Protein AF-A0A3N5GST3-F1 (afdb_monomer)

pLDDT: mean 96.59, std 3.5, range [76.69, 98.94]

Nearest PDB structures (foldseek):
  4b2o-assembly1_D  TM=9.329E-01  e=1.233E-18  Bacillus subtilis subsp. subtilis str. 168
  2cv9-assembly1_A  TM=9.568E-01  e=7.083E-18  Thermus thermophilus HB8
  1t70-assembly4_H  TM=9.508E-01  e=2.977E-17  Deinococcus radiodurans R1 = ATCC 13939 = DSM 20539
  1t71-assembly1_A  TM=8.942E-01  e=3.910E-14  Mycoplasmoides pneumoniae M129
  7st9-assembly1_A  TM=2.814E-01  e=4.923E+00  Saccharomyces cerevisiae S288C

Secondary structure (DSSP, 8-state):
--S-TTSSS-SEEEEE-TTS-EEEEEEEE--TT-SS--S-HHHHHHHHHHHS-BTTTBSEEEEEEE-S-HHHHHHHHHHTTTT-SEEEEESS-S--S--EE-TTS-EEES----SEESSSBTTB-SHHHHHHHHHSS--S---B--SPEEEEEEEEEE-TTT--EEEEEEEEESSSSPPB--TT-

Structure (mmCIF, N/CA/C/O backbone):
data_AF-A0A3N5GST3-F1
#
_entry.id   AF-A0A3N5GST3-F1
#
loop_
_atom_site.group_PDB
_atom_site.id
_atom_site.type_symbol
_atom_site.label_atom_id
_atom_site.label_alt_id
_atom_site.label_comp_id
_atom_site.label_asym_id
_atom_site.label_entity_id
_atom_site.label_seq_id
_atom_site.pdbx_PDB_ins_code
_atom_site.Cartn_x
_atom_site.Cartn_y
_atom_site.Cartn_z
_atom_site.occupancy
_atom_site.B_iso_or_equiv
_atom_site.auth_seq_id
_atom_site.auth_comp_id
_atom_site.auth_asym_id
_atom_site.auth_atom_id
_atom_site.pdbx_PDB_model_num
ATOM 1 N N . LEU A 1 1 ? -1.459 14.054 -0.782 1.00 94.50 1 LEU A N 1
ATOM 2 C CA . LEU A 1 1 ? -1.726 14.888 0.419 1.00 94.50 1 LEU A CA 1
ATOM 3 C C . LEU A 1 1 ? -0.699 15.991 0.593 1.00 94.50 1 LEU A C 1
ATOM 5 O O . LEU A 1 1 ? -1.074 17.135 0.782 1.00 94.50 1 LEU A O 1
ATOM 9 N N . ASN A 1 2 ? 0.579 15.637 0.552 1.00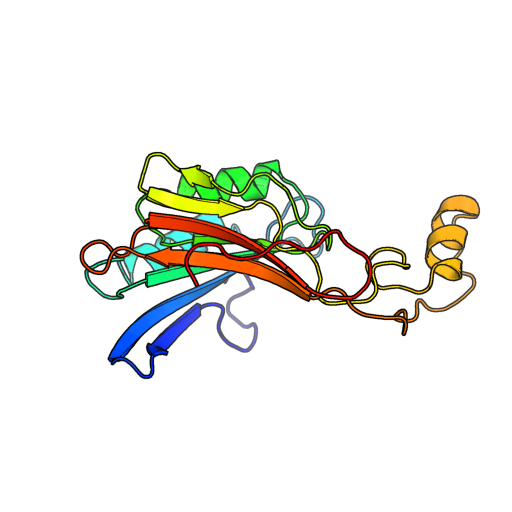 96.62 2 ASN A N 1
ATOM 10 C CA . ASN A 1 2 ? 1.726 16.503 0.805 1.00 96.62 2 ASN A CA 1
ATOM 11 C C . ASN A 1 2 ? 2.303 17.146 -0.470 1.00 96.62 2 ASN A C 1
ATOM 13 O O . ASN A 1 2 ? 3.503 17.374 -0.564 1.00 96.62 2 ASN A O 1
ATOM 17 N N . TRP A 1 3 ? 1.450 17.407 -1.461 1.00 95.69 3 TRP A N 1
ATOM 18 C CA . TRP A 1 3 ? 1.818 18.264 -2.588 1.00 95.69 3 TRP A CA 1
ATOM 19 C C . TRP A 1 3 ? 1.642 19.736 -2.188 1.00 95.69 3 TRP A C 1
ATOM 21 O O . TRP A 1 3 ? 0.800 20.012 -1.326 1.00 95.69 3 TRP A O 1
ATOM 31 N N . PRO A 1 4 ? 2.363 20.673 -2.833 1.00 92.75 4 PRO A N 1
ATOM 32 C CA . PRO A 1 4 ? 2.128 22.102 -2.668 1.00 92.75 4 PRO A CA 1
ATOM 33 C C . PRO A 1 4 ? 0.645 22.471 -2.809 1.00 92.75 4 PRO A C 1
ATOM 35 O O . PRO A 1 4 ? -0.086 21.882 -3.607 1.00 92.75 4 PRO A O 1
ATOM 38 N N . ALA A 1 5 ? 0.199 23.451 -2.021 1.00 88.38 5 ALA A N 1
ATOM 39 C CA . ALA A 1 5 ? -1.220 23.772 -1.847 1.00 88.38 5 ALA A CA 1
ATOM 40 C C . ALA A 1 5 ? -1.954 24.204 -3.135 1.00 88.38 5 ALA A C 1
ATOM 42 O O . ALA A 1 5 ? -3.179 24.142 -3.190 1.00 88.38 5 ALA A O 1
ATOM 43 N N . ASP A 1 6 ? -1.225 24.653 -4.153 1.00 90.94 6 ASP A N 1
ATOM 44 C CA . ASP A 1 6 ? -1.734 25.074 -5.460 1.00 90.94 6 ASP A CA 1
ATOM 45 C C . ASP A 1 6 ? -1.839 23.929 -6.482 1.00 90.94 6 ASP A C 1
ATOM 47 O O . ASP A 1 6 ? -2.346 24.129 -7.589 1.00 90.94 6 ASP A O 1
ATOM 51 N N . CYS A 1 7 ? -1.403 22.717 -6.124 1.00 93.56 7 CYS A N 1
ATOM 52 C CA . CYS A 1 7 ? -1.517 21.557 -6.998 1.00 93.56 7 CYS A CA 1
ATOM 53 C C . CYS A 1 7 ? -2.987 21.137 -7.191 1.00 93.56 7 CYS A C 1
ATOM 55 O O . CYS A 1 7 ? -3.770 21.123 -6.237 1.00 93.56 7 CYS A O 1
ATOM 57 N N . PRO A 1 8 ? -3.386 20.760 -8.420 1.00 95.31 8 PRO A N 1
ATOM 58 C CA . PRO A 1 8 ? -4.763 20.394 -8.716 1.00 95.31 8 PRO A CA 1
ATOM 59 C C . PRO A 1 8 ? -5.180 19.089 -8.026 1.00 95.31 8 PRO A C 1
ATOM 61 O O . PRO A 1 8 ? -4.376 18.186 -7.800 1.00 95.31 8 PRO A O 1
ATOM 64 N N . GLY A 1 9 ? -6.485 18.950 -7.789 1.00 94.44 9 GLY A N 1
ATOM 65 C CA . GLY A 1 9 ? -7.081 17.728 -7.250 1.00 94.44 9 GLY A CA 1
ATOM 66 C C . GLY A 1 9 ? -7.156 17.706 -5.725 1.00 94.44 9 GLY A C 1
ATOM 67 O O . GLY A 1 9 ? -7.198 18.744 -5.068 1.00 94.44 9 GLY A O 1
ATOM 68 N N . ARG A 1 10 ? -7.274 16.501 -5.161 1.00 94.50 10 ARG A N 1
ATOM 69 C CA . ARG A 1 10 ? -7.390 16.266 -3.716 1.00 94.50 10 ARG A CA 1
ATOM 70 C C . ARG A 1 10 ? -6.553 15.053 -3.337 1.00 94.50 10 ARG A C 1
ATOM 72 O O . ARG A 1 10 ? -6.569 14.055 -4.046 1.00 94.50 10 ARG A O 1
ATOM 79 N N . GLY A 1 11 ? -5.854 15.131 -2.207 1.00 95.75 11 GLY A N 1
ATOM 80 C CA . GLY A 1 11 ? -5.104 13.997 -1.654 1.00 95.75 11 GLY A CA 1
ATOM 81 C C . GLY A 1 11 ? -5.926 13.076 -0.748 1.00 95.75 11 GLY A C 1
ATOM 82 O O . GLY A 1 11 ? -5.404 12.060 -0.305 1.00 95.75 11 GLY A O 1
ATOM 83 N N . THR A 1 12 ? -7.171 13.448 -0.446 1.00 97.38 12 THR A N 1
ATOM 84 C CA . THR A 1 12 ? -8.090 12.694 0.411 1.00 97.38 12 THR A CA 1
ATOM 85 C C . THR A 1 12 ? -9.516 12.761 -0.128 1.00 97.38 12 THR A C 1
ATOM 87 O O . THR A 1 12 ? -9.901 13.751 -0.766 1.00 97.38 12 THR A O 1
ATOM 90 N N . ALA A 1 13 ? -10.299 11.720 0.133 1.00 97.88 13 ALA A N 1
ATOM 91 C CA . ALA A 1 13 ? -11.719 11.651 -0.167 1.00 97.88 13 ALA A CA 1
ATOM 92 C C . ALA A 1 13 ? -12.453 10.837 0.905 1.00 97.88 13 ALA A C 1
ATOM 94 O O . ALA A 1 13 ? -12.042 9.728 1.231 1.00 97.88 13 ALA A O 1
ATOM 95 N N . LEU A 1 14 ? -13.566 11.368 1.410 1.00 98.31 14 LEU A N 1
ATOM 96 C CA . LEU A 1 14 ? -14.534 10.595 2.183 1.00 98.31 14 LEU A CA 1
ATOM 97 C C . LEU A 1 14 ? -15.574 10.033 1.211 1.00 98.31 14 LEU A C 1
ATOM 99 O O . LEU A 1 14 ? -16.222 10.800 0.498 1.00 98.31 14 LEU A O 1
ATOM 103 N N . VAL A 1 15 ? -15.693 8.711 1.157 1.00 98.06 15 VAL A N 1
ATOM 104 C CA . VAL A 1 15 ? -16.512 7.991 0.178 1.00 98.06 15 VAL A CA 1
ATOM 105 C C . VAL A 1 15 ? -17.614 7.219 0.893 1.00 98.06 15 VAL A C 1
ATOM 107 O O . VAL A 1 15 ? -17.331 6.413 1.778 1.00 98.06 15 VAL A O 1
ATOM 110 N N . ASP A 1 16 ? -18.864 7.428 0.483 1.00 97.88 16 ASP A N 1
ATOM 111 C CA . ASP A 1 16 ? -19.991 6.595 0.900 1.00 97.88 16 ASP A CA 1
ATOM 112 C C . ASP A 1 16 ? -20.006 5.290 0.091 1.00 97.88 16 ASP A C 1
ATOM 114 O O . ASP A 1 16 ? -20.024 5.281 -1.142 1.00 97.88 16 ASP A O 1
ATOM 118 N N . THR A 1 17 ? -19.993 4.165 0.792 1.00 95.75 17 THR A N 1
ATOM 119 C CA . THR A 1 17 ? -20.122 2.828 0.205 1.00 95.75 17 THR A CA 1
ATOM 120 C C . THR A 1 17 ? -21.578 2.527 -0.143 1.00 95.75 17 THR A C 1
ATOM 122 O O . THR A 1 17 ? -22.507 3.102 0.426 1.00 95.75 17 THR A O 1
ATOM 125 N N . ALA A 1 18 ? -21.802 1.540 -1.015 1.00 94.94 18 ALA A N 1
ATOM 126 C CA . ALA A 1 18 ? -23.150 1.058 -1.330 1.00 94.94 18 ALA A CA 1
ATOM 127 C C . ALA A 1 18 ? -23.911 0.528 -0.094 1.00 94.94 18 ALA A C 1
ATOM 129 O O . ALA A 1 18 ? -25.139 0.540 -0.074 1.00 94.94 18 ALA A O 1
ATOM 130 N N . SER A 1 19 ? -23.190 0.095 0.945 1.00 93.25 19 SER A N 1
ATOM 131 C CA . SER A 1 19 ? -23.739 -0.323 2.241 1.00 93.25 19 SER A CA 1
ATOM 132 C C . SER A 1 19 ? -24.017 0.834 3.214 1.00 93.25 19 SER A C 1
ATOM 134 O O . SER A 1 19 ? -24.427 0.581 4.342 1.00 93.25 19 SER A O 1
ATOM 136 N N . GLY A 1 20 ? -23.776 2.091 2.824 1.00 95.19 20 GLY A N 1
ATOM 137 C CA . GLY A 1 20 ? -23.993 3.272 3.671 1.00 95.19 20 GLY A CA 1
ATOM 138 C C . GLY A 1 20 ? -22.893 3.543 4.707 1.00 95.19 20 GLY A C 1
ATOM 139 O O . GLY A 1 20 ? -23.056 4.416 5.554 1.00 95.19 20 GLY A O 1
ATOM 140 N N . ARG A 1 21 ? -21.776 2.809 4.645 1.00 96.56 21 ARG A N 1
ATOM 141 C CA . ARG A 1 21 ? -20.556 3.065 5.432 1.00 96.56 21 ARG A CA 1
ATOM 142 C C . ARG A 1 21 ? -19.713 4.150 4.774 1.00 96.56 21 ARG A C 1
ATOM 144 O O . ARG A 1 21 ? -19.687 4.216 3.547 1.00 96.56 21 ARG A O 1
ATOM 151 N N . ARG A 1 22 ? -18.979 4.929 5.558 1.00 98.25 22 ARG A N 1
ATOM 152 C CA . ARG A 1 22 ? -18.083 5.998 5.104 1.00 98.25 22 ARG A CA 1
ATOM 153 C C . ARG A 1 22 ? -16.625 5.576 5.209 1.00 98.25 22 ARG A C 1
ATOM 155 O O . ARG A 1 22 ? -16.159 5.232 6.290 1.00 98.25 22 ARG A O 1
ATOM 162 N N . VAL A 1 23 ? -15.890 5.666 4.108 1.00 98.50 23 VAL A N 1
ATOM 163 C CA . VAL A 1 23 ? -14.468 5.311 4.038 1.00 98.50 23 VAL A CA 1
ATOM 164 C C . VAL A 1 23 ? -13.654 6.547 3.693 1.00 98.50 23 VAL A C 1
ATOM 166 O O . VAL A 1 23 ? -13.867 7.159 2.647 1.00 98.50 23 VAL A O 1
ATOM 169 N N . LEU A 1 24 ? -12.721 6.920 4.563 1.00 98.69 24 LEU A N 1
ATOM 170 C CA . LEU A 1 24 ? -11.729 7.945 4.267 1.00 98.69 24 LEU A CA 1
ATOM 171 C C . LEU A 1 24 ? -10.574 7.302 3.497 1.00 98.69 24 LEU A C 1
ATOM 173 O O . LEU A 1 24 ? -9.918 6.398 4.005 1.00 98.69 24 LEU A O 1
ATOM 177 N N . VAL A 1 25 ? -10.313 7.765 2.281 1.00 98.56 25 VAL A N 1
ATOM 178 C CA . VAL A 1 25 ? -9.192 7.308 1.454 1.00 98.56 25 VAL A CA 1
ATOM 179 C C . VAL A 1 25 ? -8.190 8.439 1.319 1.00 98.56 25 VAL A C 1
ATOM 181 O O . VAL A 1 25 ? -8.554 9.552 0.946 1.00 98.56 25 VAL A O 1
ATOM 184 N N . MET A 1 26 ? -6.927 8.148 1.601 1.00 98.31 26 MET A N 1
ATOM 185 C CA . MET A 1 26 ? -5.833 9.109 1.606 1.00 98.31 26 MET A CA 1
ATOM 186 C C . MET A 1 26 ? -4.670 8.593 0.769 1.00 98.31 26 MET A C 1
ATOM 188 O O . MET A 1 26 ? -4.307 7.424 0.859 1.00 98.31 26 MET A O 1
ATOM 192 N N . ASN A 1 27 ? -4.042 9.488 0.010 1.00 98.56 27 ASN A N 1
ATOM 193 C CA . ASN A 1 27 ? -2.782 9.211 -0.670 1.00 98.56 27 ASN A CA 1
ATOM 194 C C . ASN A 1 27 ? -1.704 10.199 -0.208 1.00 98.56 27 ASN A C 1
ATOM 196 O O . ASN A 1 27 ? -1.883 11.423 -0.274 1.00 98.56 27 ASN A O 1
ATOM 200 N N . ALA A 1 28 ? -0.577 9.672 0.259 1.00 98.19 28 ALA A N 1
ATOM 201 C CA . ALA A 1 28 ? 0.594 10.440 0.666 1.00 98.19 28 ALA A CA 1
ATOM 202 C C . ALA A 1 28 ? 1.853 9.871 0.007 1.00 98.19 28 ALA A C 1
ATOM 204 O O . ALA A 1 28 ? 1.924 8.680 -0.279 1.00 98.19 28 ALA A O 1
ATOM 205 N N . MET A 1 29 ? 2.839 10.732 -0.240 1.00 98.38 29 MET A N 1
ATOM 206 C CA . MET A 1 29 ? 4.090 10.350 -0.891 1.00 98.38 29 MET A CA 1
ATOM 207 C C . MET A 1 29 ? 5.260 10.443 0.083 1.00 98.38 29 MET A C 1
ATOM 209 O O . MET A 1 29 ? 5.372 11.426 0.822 1.00 98.38 29 MET A O 1
ATOM 213 N N . GLY A 1 30 ? 6.126 9.433 0.066 1.00 98.06 30 GLY A N 1
ATOM 214 C CA . GLY A 1 30 ? 7.403 9.460 0.771 1.00 98.06 30 GLY A CA 1
ATOM 215 C C . GLY A 1 30 ? 8.382 10.459 0.153 1.00 98.06 30 GLY A C 1
ATOM 216 O O . GLY A 1 30 ? 8.161 10.985 -0.939 1.00 98.06 30 GLY A O 1
ATOM 217 N N . ARG A 1 31 ? 9.474 10.731 0.865 1.00 97.56 31 ARG A N 1
ATOM 218 C CA . ARG A 1 31 ? 10.515 11.684 0.442 1.00 97.56 31 ARG A CA 1
ATOM 219 C C . ARG A 1 31 ? 11.852 11.017 0.162 1.00 97.56 31 ARG A C 1
ATOM 221 O O . ARG A 1 31 ? 12.671 11.569 -0.568 1.00 97.56 31 ARG A O 1
ATOM 228 N N . VAL A 1 32 ? 12.119 9.861 0.765 1.00 96.38 32 VAL A N 1
ATOM 229 C CA . VAL A 1 32 ? 13.428 9.219 0.622 1.00 96.38 32 VAL A CA 1
ATOM 230 C C . VAL A 1 32 ? 13.494 8.530 -0.739 1.00 96.38 32 VAL A C 1
ATOM 232 O O . VAL A 1 32 ? 12.674 7.664 -1.021 1.00 96.38 32 VAL A O 1
ATOM 235 N N . MET A 1 33 ? 14.478 8.911 -1.566 1.00 93.69 33 MET A N 1
ATOM 236 C CA . MET A 1 33 ? 14.671 8.425 -2.948 1.00 93.69 33 MET A CA 1
ATOM 237 C C . MET A 1 33 ? 13.533 8.770 -3.928 1.00 93.69 33 MET A C 1
ATOM 239 O O . MET A 1 33 ? 13.456 8.184 -5.004 1.00 93.69 33 MET A O 1
ATOM 243 N N . ILE A 1 34 ? 12.688 9.747 -3.591 1.00 92.69 34 ILE A N 1
ATOM 244 C CA . ILE A 1 34 ? 11.629 10.257 -4.468 1.00 92.69 34 ILE A CA 1
ATOM 245 C C . ILE A 1 34 ? 11.931 11.709 -4.835 1.00 92.69 34 ILE A C 1
ATOM 247 O O . ILE A 1 34 ? 12.208 12.537 -3.967 1.00 92.69 34 ILE A O 1
ATOM 251 N N . GLU A 1 35 ? 11.854 12.014 -6.131 1.00 90.94 35 GLU A N 1
ATOM 252 C CA . GLU A 1 35 ? 11.993 13.366 -6.670 1.00 90.94 35 GLU A CA 1
ATOM 253 C C . GLU A 1 35 ? 10.735 13.781 -7.462 1.00 90.94 35 GLU A C 1
ATOM 255 O O . GLU A 1 35 ? 10.169 12.953 -8.182 1.00 90.94 35 GLU A O 1
ATOM 260 N N . PRO A 1 36 ? 10.308 15.058 -7.386 1.00 90.19 36 PRO A N 1
ATOM 261 C CA . PRO A 1 36 ? 10.846 16.104 -6.513 1.00 90.19 36 PRO A CA 1
ATOM 262 C C . PRO A 1 36 ? 10.534 15.834 -5.033 1.00 90.19 36 PRO A C 1
ATOM 264 O O . PRO A 1 36 ? 9.556 15.166 -4.707 1.00 90.19 36 PRO A O 1
ATOM 267 N N . VAL A 1 37 ? 11.362 16.372 -4.132 1.00 93.19 37 VAL A N 1
ATOM 268 C CA . VAL A 1 37 ? 11.103 16.281 -2.688 1.00 93.19 37 VAL A CA 1
ATOM 269 C C . VAL A 1 37 ? 9.869 17.118 -2.351 1.00 93.19 37 VAL A C 1
ATOM 271 O O . VAL A 1 37 ? 9.841 18.321 -2.609 1.00 93.19 37 VAL A O 1
ATOM 274 N N . LEU A 1 38 ? 8.859 16.462 -1.785 1.00 95.00 38 LEU A N 1
ATOM 275 C CA . LEU A 1 38 ? 7.578 17.052 -1.399 1.00 95.00 38 LEU A CA 1
ATOM 276 C C . LEU A 1 38 ? 7.562 17.490 0.077 1.00 95.00 38 LEU A C 1
ATOM 278 O O . LEU A 1 38 ? 8.526 17.268 0.820 1.00 95.00 38 LEU A O 1
ATOM 282 N N . ASP A 1 39 ? 6.445 18.083 0.512 1.00 95.88 39 ASP A N 1
ATOM 283 C CA . ASP A 1 39 ? 6.228 18.435 1.917 1.00 95.88 39 ASP A CA 1
ATOM 284 C C . ASP A 1 39 ? 6.239 17.187 2.812 1.00 95.88 39 ASP A C 1
ATOM 286 O O . ASP A 1 39 ? 6.074 16.049 2.357 1.00 95.88 39 ASP A O 1
ATOM 290 N N . ASP A 1 40 ? 6.426 17.391 4.116 1.00 96.94 40 ASP A N 1
ATOM 291 C CA . ASP A 1 40 ? 6.426 16.293 5.078 1.00 96.94 40 ASP A CA 1
ATOM 292 C C . ASP A 1 40 ? 5.064 15.562 5.093 1.00 96.94 40 ASP A C 1
ATOM 294 O O . ASP A 1 40 ? 4.034 16.190 5.376 1.00 96.94 40 ASP A O 1
ATOM 298 N N . PRO A 1 41 ? 5.018 14.245 4.801 1.00 97.88 41 PRO A N 1
ATOM 299 C CA . PRO A 1 41 ? 3.760 13.513 4.778 1.00 97.88 41 PRO A CA 1
ATOM 300 C C . PRO A 1 41 ? 3.154 13.307 6.171 1.00 97.88 41 PRO A C 1
ATOM 302 O O . PRO A 1 41 ? 1.933 13.200 6.270 1.00 97.88 41 PRO A O 1
ATOM 305 N N . PHE A 1 42 ? 3.949 13.276 7.248 1.00 98.56 42 PHE A N 1
ATOM 306 C CA . PHE A 1 42 ? 3.454 12.913 8.582 1.00 98.56 42 PHE A CA 1
ATOM 307 C C . PHE A 1 42 ? 2.474 13.954 9.157 1.00 98.56 42 PHE A C 1
ATOM 309 O O . PHE A 1 42 ? 1.366 13.569 9.546 1.00 98.56 42 PHE A O 1
ATOM 316 N N . PRO A 1 43 ? 2.779 15.270 9.157 1.00 98.31 43 PRO A N 1
ATOM 317 C CA . PRO A 1 43 ? 1.813 16.284 9.581 1.00 98.31 43 PRO A CA 1
ATOM 318 C C . PRO A 1 43 ? 0.580 16.345 8.675 1.00 98.31 43 PRO A C 1
ATOM 320 O O . PRO A 1 43 ? -0.528 16.574 9.158 1.00 98.31 43 PRO A O 1
ATOM 323 N N . ALA A 1 44 ? 0.756 16.128 7.365 1.00 97.81 44 ALA A N 1
ATOM 324 C CA . ALA A 1 44 ? -0.355 16.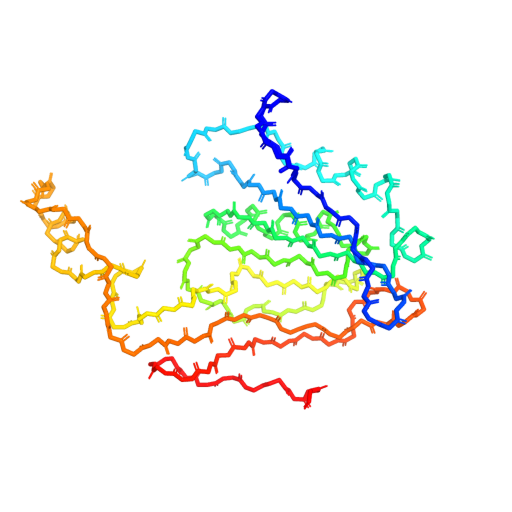123 6.420 1.00 97.81 44 ALA A CA 1
ATOM 325 C C . ALA A 1 44 ? -1.334 14.980 6.712 1.00 97.81 44 ALA A C 1
ATOM 327 O O . ALA A 1 44 ? -2.534 15.219 6.773 1.00 97.81 44 ALA A O 1
ATOM 328 N N . VAL A 1 45 ? -0.821 13.773 6.956 1.00 98.62 45 VAL A N 1
ATOM 329 C CA . VAL A 1 45 ? -1.614 12.608 7.363 1.00 98.62 45 VAL A CA 1
ATOM 330 C C . VAL A 1 45 ? -2.289 12.839 8.719 1.00 98.62 45 VAL A C 1
ATOM 332 O O . VAL A 1 45 ? -3.488 12.598 8.831 1.00 98.62 45 VAL A O 1
ATOM 335 N N . SER A 1 46 ? -1.573 13.361 9.727 1.00 98.62 46 SER A N 1
ATOM 336 C CA . SER A 1 46 ? -2.153 13.609 11.063 1.00 98.62 46 SER A CA 1
ATOM 337 C C . SER A 1 46 ? -3.364 14.532 11.004 1.00 98.62 46 SER A C 1
ATOM 339 O O . SER A 1 46 ? -4.395 14.228 11.595 1.00 98.62 46 SER A O 1
ATOM 341 N N . ARG A 1 47 ? -3.267 15.624 10.238 1.00 98.19 47 ARG A N 1
ATOM 342 C CA . ARG A 1 47 ? -4.357 16.592 10.093 1.00 98.19 47 ARG A CA 1
ATOM 343 C C . ARG A 1 47 ? -5.625 15.953 9.522 1.00 98.19 47 ARG A C 1
ATOM 345 O O . ARG A 1 47 ? -6.712 16.258 10.001 1.00 98.19 47 ARG A O 1
ATOM 352 N N . GLU A 1 48 ? -5.506 15.080 8.521 1.00 98.25 48 GLU A N 1
ATOM 353 C CA . GLU A 1 48 ? -6.679 14.403 7.950 1.00 98.25 48 GLU A CA 1
ATOM 354 C C . GLU A 1 48 ? -7.285 13.387 8.931 1.00 98.25 48 GLU A C 1
ATOM 356 O O . GLU A 1 48 ? -8.506 13.329 9.073 1.00 98.25 48 GLU A O 1
ATOM 361 N N . LEU A 1 49 ? -6.445 12.641 9.661 1.00 98.50 49 LEU A N 1
ATOM 362 C CA . LEU A 1 49 ? -6.894 11.710 10.706 1.00 98.50 49 LEU A CA 1
ATOM 363 C C . LEU A 1 49 ? -7.605 12.430 11.864 1.00 98.50 49 LEU A C 1
ATOM 365 O O . LEU A 1 49 ? -8.573 11.914 12.415 1.00 98.50 49 LEU A O 1
ATOM 369 N N . GLU A 1 50 ? -7.147 13.627 12.229 1.00 98.31 50 GLU A N 1
ATOM 370 C CA . GLU A 1 50 ? -7.777 14.471 13.251 1.00 98.31 50 GLU A CA 1
ATOM 371 C C . GLU A 1 50 ? -9.092 15.092 12.759 1.00 98.31 50 GLU A C 1
ATOM 373 O O . GLU A 1 50 ? -10.054 15.192 13.521 1.00 98.31 50 GLU A O 1
ATOM 378 N N . ALA A 1 51 ? -9.157 15.487 11.484 1.00 97.88 51 ALA A N 1
ATOM 379 C CA . ALA A 1 51 ? -10.357 16.060 10.878 1.00 97.88 51 ALA A CA 1
ATOM 380 C C . ALA A 1 51 ? -11.463 15.019 10.632 1.00 97.88 51 ALA A C 1
ATOM 382 O O . ALA A 1 51 ? -12.646 15.366 10.640 1.00 97.88 51 ALA A O 1
ATOM 383 N N . CYS A 1 52 ? -11.101 13.750 10.424 1.00 98.12 52 CYS A N 1
ATOM 384 C CA . CYS A 1 52 ? -12.045 12.658 10.200 1.00 98.12 52 CYS A CA 1
ATOM 385 C C . CYS A 1 52 ? -11.670 11.401 11.017 1.00 98.12 52 CYS A C 1
ATOM 387 O O . CYS A 1 52 ? -11.236 10.401 10.443 1.00 98.12 52 CYS A O 1
ATOM 389 N N . PRO A 1 53 ? -11.854 11.418 12.354 1.00 97.94 53 PRO A N 1
ATOM 390 C CA . PRO A 1 53 ? -11.424 10.315 13.211 1.00 97.94 53 PRO A CA 1
ATOM 391 C C . PRO A 1 53 ? -12.174 9.005 12.932 1.00 97.94 53 PRO A C 1
ATOM 393 O O . PRO A 1 53 ? -13.407 8.994 12.811 1.00 97.94 53 PRO A O 1
ATOM 396 N N . LEU A 1 54 ? -11.425 7.900 12.891 1.00 98.31 54 LEU A N 1
ATOM 397 C CA . LEU A 1 54 ? -11.938 6.535 12.742 1.00 98.31 54 LEU A CA 1
ATOM 398 C C . LEU A 1 54 ? -12.926 6.182 13.867 1.00 98.31 54 LEU A C 1
ATOM 400 O O . LEU A 1 54 ? -12.695 6.508 15.031 1.00 98.31 54 LEU A O 1
ATOM 404 N N . GLY A 1 55 ? -14.044 5.545 13.516 1.00 96.12 55 GLY A N 1
ATOM 405 C CA . GLY A 1 55 ? -15.105 5.158 14.454 1.00 96.12 55 GLY A CA 1
ATOM 406 C C . GLY A 1 55 ? -15.997 6.317 14.920 1.00 96.12 55 GLY A C 1
ATOM 407 O O . GLY A 1 55 ? -16.959 6.096 15.652 1.00 96.12 55 GLY A O 1
ATOM 408 N N . VAL A 1 56 ? -15.710 7.555 14.494 1.00 95.69 56 VAL A N 1
ATOM 409 C CA . VAL A 1 56 ? -16.497 8.752 14.838 1.00 95.69 56 VAL A CA 1
ATOM 410 C C . VAL A 1 56 ? -17.037 9.427 13.579 1.00 95.69 56 VAL A C 1
ATOM 412 O O . VAL A 1 56 ? -18.245 9.607 13.420 1.00 95.69 56 VAL A O 1
ATOM 415 N N . ALA A 1 57 ? -16.145 9.810 12.666 1.00 97.25 57 ALA A N 1
ATOM 416 C CA . ALA A 1 57 ? -16.483 10.529 11.440 1.00 97.25 57 ALA A CA 1
ATOM 417 C C . ALA A 1 57 ? -16.455 9.635 10.191 1.00 97.25 57 ALA A C 1
ATOM 419 O O . ALA A 1 57 ? -17.083 9.977 9.189 1.00 97.25 57 ALA A O 1
ATOM 420 N N . CYS A 1 58 ? -15.774 8.495 10.257 1.00 98.19 58 CYS A N 1
ATOM 421 C CA . CYS A 1 58 ? -15.743 7.473 9.217 1.00 98.19 58 CYS A CA 1
ATOM 422 C C . CYS A 1 58 ? -15.736 6.070 9.842 1.00 98.19 58 CYS A C 1
ATOM 424 O O . CYS A 1 58 ? -15.344 5.895 10.996 1.00 98.19 58 CYS A O 1
ATOM 426 N N . ASP A 1 59 ? -16.188 5.081 9.075 1.00 98.56 59 ASP A N 1
ATOM 427 C CA . ASP A 1 59 ? -16.209 3.669 9.462 1.00 98.56 59 ASP A CA 1
ATOM 428 C C . ASP A 1 59 ? -14.876 2.972 9.144 1.00 98.56 59 ASP A C 1
ATOM 430 O O . ASP A 1 59 ? -14.526 1.993 9.795 1.00 98.56 59 ASP A O 1
ATOM 434 N N . ALA A 1 60 ? -14.119 3.477 8.163 1.00 98.69 60 ALA A N 1
ATOM 435 C CA . ALA A 1 60 ? -12.786 2.986 7.828 1.00 98.69 60 ALA A CA 1
ATOM 436 C C . ALA A 1 60 ? -11.877 4.103 7.296 1.00 98.69 60 ALA A C 1
ATOM 438 O O . ALA A 1 60 ? -12.349 5.068 6.692 1.00 98.69 60 ALA A O 1
ATOM 439 N N . VAL A 1 61 ? -10.566 3.933 7.471 1.00 98.81 61 VAL A N 1
ATOM 440 C CA . VAL A 1 61 ? -9.525 4.813 6.924 1.00 98.81 61 VAL A CA 1
ATOM 441 C C . VAL A 1 61 ? -8.493 3.977 6.171 1.00 98.81 61 VAL A C 1
ATOM 443 O O . VAL A 1 61 ? -7.848 3.103 6.753 1.00 98.81 61 VAL A O 1
ATOM 446 N N . LEU A 1 62 ? -8.307 4.276 4.888 1.00 98.81 62 LEU A N 1
ATOM 447 C CA . LEU A 1 62 ? -7.332 3.640 4.008 1.00 98.81 62 LEU A CA 1
ATOM 448 C C . LEU A 1 62 ? -6.262 4.655 3.612 1.00 98.81 62 LEU A C 1
ATOM 450 O O . LEU A 1 62 ? -6.573 5.701 3.040 1.00 98.81 62 LEU A O 1
ATOM 454 N N . ILE A 1 63 ? -5.001 4.332 3.886 1.00 98.88 63 ILE A N 1
ATOM 455 C CA . ILE A 1 63 ? -3.853 5.165 3.530 1.00 98.88 63 ILE A CA 1
ATOM 456 C C . ILE A 1 63 ? -2.989 4.405 2.528 1.00 98.88 63 ILE A C 1
ATOM 458 O O . ILE A 1 63 ? -2.367 3.403 2.877 1.00 98.88 63 ILE A O 1
ATOM 462 N N . ASP A 1 64 ? -2.932 4.911 1.300 1.00 98.88 64 ASP A N 1
ATOM 463 C CA . ASP A 1 64 ? -1.917 4.542 0.315 1.00 98.88 64 ASP A CA 1
ATOM 464 C C . ASP A 1 64 ? -0.695 5.448 0.502 1.00 98.88 64 ASP A C 1
ATOM 466 O O . ASP A 1 64 ? -0.758 6.667 0.296 1.00 98.88 64 ASP A O 1
ATOM 470 N N . PHE A 1 65 ? 0.412 4.848 0.933 1.00 98.81 65 PHE A N 1
ATOM 471 C CA . PHE A 1 65 ? 1.677 5.536 1.129 1.00 98.81 65 PHE A CA 1
ATOM 472 C C . PHE A 1 65 ? 2.671 5.179 0.019 1.00 98.81 65 PHE A C 1
ATOM 474 O O . PHE A 1 65 ? 3.383 4.172 0.066 1.00 98.81 65 PHE A O 1
ATOM 481 N N . HIS A 1 66 ? 2.725 6.038 -0.994 1.00 98.75 66 HIS A N 1
ATOM 482 C CA . HIS A 1 66 ? 3.550 5.862 -2.182 1.00 98.75 66 HIS A CA 1
ATOM 483 C C . HIS A 1 66 ? 5.000 6.267 -1.892 1.00 98.75 66 HIS A C 1
ATOM 485 O O . HIS A 1 66 ? 5.335 7.454 -1.883 1.00 98.75 66 HIS A O 1
ATOM 491 N N . ALA A 1 67 ? 5.863 5.292 -1.605 1.00 98.62 67 ALA A N 1
ATOM 492 C CA . ALA A 1 67 ? 7.208 5.541 -1.085 1.00 98.62 67 ALA A CA 1
ATOM 493 C C . ALA A 1 67 ? 8.221 4.472 -1.527 1.00 98.62 67 ALA A C 1
ATOM 495 O O . ALA A 1 67 ? 7.885 3.299 -1.653 1.00 98.62 67 ALA A O 1
ATOM 496 N N . GLU A 1 68 ? 9.488 4.847 -1.703 1.00 98.44 68 GLU A N 1
ATOM 497 C CA . GLU A 1 68 ? 10.543 3.895 -2.086 1.00 98.44 68 GLU A CA 1
ATOM 498 C C . GLU A 1 68 ? 11.025 3.069 -0.888 1.00 98.44 68 GLU A C 1
ATOM 500 O O . GLU A 1 68 ? 11.057 1.839 -0.930 1.00 98.44 68 GLU A O 1
ATOM 505 N N . THR A 1 69 ? 11.375 3.729 0.219 1.00 98.38 69 THR A N 1
ATOM 506 C CA . THR A 1 69 ? 12.049 3.037 1.324 1.00 98.38 69 THR A CA 1
ATOM 507 C C . THR A 1 69 ? 11.082 2.335 2.272 1.00 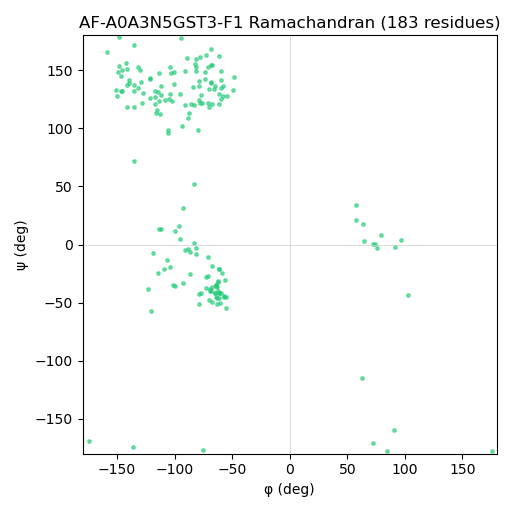98.38 69 THR A C 1
ATOM 509 O O . THR A 1 69 ? 10.082 2.894 2.727 1.00 98.38 69 THR A O 1
ATOM 512 N N . THR A 1 70 ? 11.428 1.102 2.643 1.00 98.56 70 THR A N 1
ATOM 513 C CA . THR A 1 70 ? 10.673 0.315 3.628 1.00 98.56 70 THR A CA 1
ATOM 514 C C . THR A 1 70 ? 10.660 0.971 5.006 1.00 98.56 70 THR A C 1
ATOM 516 O O . THR A 1 70 ? 9.658 0.884 5.708 1.00 98.56 70 THR A O 1
ATOM 519 N N . SER A 1 71 ? 11.723 1.685 5.389 1.00 98.56 71 SER A N 1
ATOM 520 C CA . SER A 1 71 ? 11.785 2.403 6.666 1.00 98.56 71 SER A CA 1
ATOM 521 C C . SER A 1 71 ? 10.760 3.534 6.753 1.00 98.56 71 SER A C 1
ATOM 523 O O . SER A 1 71 ? 10.120 3.688 7.793 1.00 98.56 71 SER A O 1
ATOM 525 N N . GLU A 1 72 ? 10.560 4.306 5.681 1.00 98.56 72 GLU A N 1
ATOM 526 C CA . GLU A 1 72 ? 9.546 5.366 5.651 1.00 98.56 72 GLU A CA 1
ATOM 527 C C . GLU A 1 72 ? 8.131 4.768 5.673 1.00 98.56 72 GLU A C 1
ATOM 529 O O . GLU A 1 72 ? 7.276 5.232 6.427 1.00 98.56 72 GLU A O 1
ATOM 534 N N . LYS A 1 73 ? 7.910 3.669 4.936 1.00 98.88 73 LYS A N 1
ATOM 535 C CA . LYS A 1 73 ? 6.644 2.915 4.922 1.00 98.88 73 LYS A CA 1
ATOM 536 C C . LYS A 1 73 ? 6.273 2.357 6.294 1.00 98.88 73 LYS A C 1
ATOM 538 O O . LYS A 1 73 ? 5.173 2.616 6.778 1.00 98.88 73 LYS A O 1
ATOM 543 N N . MET A 1 74 ? 7.197 1.664 6.959 1.00 98.81 74 MET A N 1
ATOM 544 C CA . MET A 1 74 ? 6.983 1.142 8.315 1.00 98.81 74 MET A CA 1
ATOM 545 C C . MET A 1 74 ? 6.754 2.272 9.322 1.00 98.81 74 MET A C 1
ATOM 547 O O . MET A 1 74 ? 5.878 2.167 10.177 1.00 98.81 74 MET A O 1
ATOM 551 N N . SER A 1 75 ? 7.492 3.380 9.196 1.00 98.88 75 SER A N 1
ATOM 552 C CA . SER A 1 75 ? 7.305 4.552 10.058 1.00 98.88 75 SER A CA 1
ATOM 553 C C . SER A 1 75 ? 5.904 5.145 9.911 1.00 98.88 75 SER A C 1
ATOM 555 O O . SER A 1 75 ? 5.282 5.472 10.918 1.00 98.88 75 SER A O 1
ATOM 557 N N . MET A 1 76 ? 5.378 5.240 8.684 1.00 98.88 76 MET A N 1
ATOM 558 C CA . MET A 1 76 ? 4.000 5.683 8.439 1.00 98.88 76 MET A CA 1
ATOM 559 C C . MET A 1 76 ? 2.971 4.703 9.020 1.00 98.88 76 MET A C 1
ATOM 561 O O . MET A 1 76 ? 2.005 5.138 9.647 1.00 98.88 76 MET A O 1
ATOM 565 N N . GLY A 1 77 ? 3.205 3.393 8.875 1.00 98.81 77 GLY A N 1
ATOM 566 C CA . GLY A 1 77 ? 2.384 2.349 9.495 1.00 98.81 77 GLY A CA 1
ATOM 567 C C . GLY A 1 77 ? 2.283 2.522 11.011 1.00 98.81 77 GLY A C 1
ATOM 568 O O . GLY A 1 77 ? 1.186 2.677 11.543 1.00 98.81 77 GLY A O 1
ATOM 569 N N . HIS A 1 78 ? 3.425 2.595 11.699 1.00 98.88 78 HIS A N 1
ATOM 570 C CA . HIS A 1 78 ? 3.475 2.804 13.149 1.00 98.88 78 HIS A CA 1
ATOM 571 C C . HIS A 1 78 ? 2.915 4.162 13.584 1.00 98.88 78 HIS A C 1
ATOM 573 O O . HIS A 1 78 ? 2.282 4.258 14.632 1.00 98.88 78 HIS A O 1
ATOM 579 N N . PHE A 1 79 ? 3.111 5.214 12.788 1.00 98.88 79 PHE A N 1
ATOM 580 C CA . PHE A 1 79 ? 2.554 6.533 13.076 1.00 98.88 79 PHE A CA 1
ATOM 581 C C . PHE A 1 79 ? 1.019 6.534 13.058 1.00 98.88 79 PHE A C 1
ATOM 583 O O . PHE A 1 79 ? 0.392 7.243 13.847 1.00 98.88 79 PHE A O 1
ATOM 590 N N . CYS A 1 80 ? 0.401 5.744 12.179 1.00 98.81 80 CYS A N 1
ATOM 591 C CA . CYS A 1 80 ? -1.054 5.660 12.035 1.00 98.81 80 CYS A CA 1
ATOM 592 C C . CYS A 1 80 ? -1.683 4.507 12.833 1.00 98.81 80 CYS A C 1
ATOM 594 O O . CYS A 1 80 ? -2.887 4.270 12.704 1.00 98.81 80 CYS A O 1
ATOM 596 N N . ASP A 1 81 ? -0.898 3.776 13.628 1.00 98.88 81 ASP A N 1
ATOM 597 C CA . ASP A 1 81 ? -1.387 2.607 14.354 1.00 98.88 81 ASP A CA 1
ATOM 598 C C . ASP A 1 81 ? -2.512 2.983 15.338 1.00 98.88 81 ASP A C 1
ATOM 600 O O . ASP A 1 81 ? -2.403 3.956 16.088 1.00 98.88 81 ASP A O 1
ATOM 604 N N . GLY A 1 82 ? -3.633 2.262 15.274 1.00 98.69 82 GLY A N 1
ATOM 605 C CA . GLY A 1 82 ? -4.860 2.533 16.033 1.00 98.69 82 GLY A CA 1
ATOM 606 C C . GLY A 1 82 ? -5.690 3.728 15.554 1.00 98.69 82 GLY A C 1
ATOM 607 O O . GLY A 1 82 ? -6.724 4.028 16.146 1.00 98.69 82 GLY A O 1
ATOM 608 N N . ARG A 1 83 ? -5.264 4.423 14.491 1.00 98.69 83 ARG A N 1
ATOM 609 C CA . ARG A 1 83 ? -5.991 5.561 13.894 1.00 98.69 83 ARG A CA 1
ATOM 610 C C . ARG A 1 83 ? -6.405 5.323 12.443 1.00 98.69 83 ARG A C 1
ATOM 612 O O . ARG A 1 83 ? -7.132 6.141 11.886 1.00 98.69 83 ARG A O 1
ATOM 619 N N . ALA A 1 84 ? -5.951 4.228 11.838 1.00 98.81 84 ALA A N 1
ATOM 620 C CA . ALA A 1 84 ? -6.278 3.846 10.474 1.00 98.81 84 ALA A CA 1
ATOM 621 C C . ALA A 1 84 ? -6.711 2.380 10.394 1.00 98.81 84 ALA A C 1
ATOM 623 O O . ALA A 1 84 ? -6.280 1.550 11.185 1.00 98.81 84 ALA A O 1
ATOM 624 N N . SER A 1 85 ? -7.542 2.041 9.412 1.00 98.88 85 SER A N 1
ATOM 625 C CA . SER A 1 85 ? -7.904 0.645 9.147 1.00 98.88 85 SER A CA 1
ATOM 626 C C . SER A 1 85 ? -6.771 -0.081 8.426 1.00 98.88 85 SER A C 1
ATOM 628 O O . SER A 1 85 ? -6.446 -1.218 8.755 1.00 98.88 85 SER A O 1
ATOM 630 N N . LEU A 1 86 ? -6.152 0.590 7.452 1.00 98.88 86 LEU A N 1
ATOM 631 C CA . LEU A 1 86 ? -5.064 0.052 6.643 1.00 98.88 86 LEU A CA 1
ATOM 632 C C . LEU A 1 86 ? -4.078 1.158 6.263 1.00 98.88 86 LEU A C 1
ATOM 634 O O . LEU A 1 86 ? -4.479 2.196 5.734 1.00 98.88 86 LEU A O 1
ATOM 638 N N . VAL A 1 87 ? -2.789 0.887 6.452 1.00 98.94 87 VAL A N 1
ATOM 639 C CA . VAL A 1 87 ? -1.689 1.601 5.799 1.00 98.94 87 VAL A CA 1
ATOM 640 C C . VAL A 1 87 ? -0.998 0.633 4.855 1.00 98.94 87 VAL A C 1
ATOM 642 O O . VAL A 1 87 ? -0.359 -0.324 5.286 1.00 98.94 87 VAL A O 1
ATOM 645 N N . VAL A 1 88 ? -1.116 0.879 3.559 1.00 98.88 88 VAL A N 1
ATOM 646 C CA . VAL A 1 88 ? -0.484 0.060 2.530 1.00 98.88 88 VAL A CA 1
ATOM 647 C C . VAL A 1 88 ? 0.510 0.902 1.756 1.00 98.88 88 VAL A C 1
ATOM 649 O O . VAL A 1 88 ? 0.213 2.022 1.346 1.00 98.88 88 VAL A O 1
ATOM 652 N N . GLY A 1 89 ? 1.714 0.377 1.578 1.00 98.88 89 GLY A N 1
ATOM 653 C CA . GLY A 1 89 ? 2.689 1.007 0.713 1.00 98.88 89 GLY A CA 1
ATOM 654 C C . GLY A 1 89 ? 2.468 0.667 -0.760 1.00 98.88 89 GLY A C 1
ATOM 655 O O . GLY A 1 89 ? 1.955 -0.397 -1.110 1.00 98.88 89 GLY A O 1
ATOM 656 N N . THR A 1 90 ? 2.900 1.566 -1.632 1.00 98.88 90 THR A N 1
ATOM 657 C CA . THR A 1 90 ? 3.011 1.349 -3.084 1.00 98.88 90 THR A CA 1
ATOM 658 C C . THR A 1 90 ? 4.344 1.924 -3.577 1.00 98.88 90 THR A C 1
ATOM 660 O O . THR A 1 90 ? 5.132 2.375 -2.741 1.00 98.88 90 THR A O 1
ATOM 663 N N . HIS A 1 91 ? 4.580 1.927 -4.900 1.00 98.50 91 HIS A N 1
ATOM 664 C CA . HIS A 1 91 ? 5.747 2.458 -5.638 1.00 98.50 91 HIS A CA 1
ATOM 665 C C . HIS A 1 91 ? 6.749 1.408 -6.130 1.00 98.50 91 HIS A C 1
ATOM 667 O O . HIS A 1 91 ? 7.156 1.471 -7.286 1.00 98.50 91 HIS A O 1
ATOM 673 N N . THR A 1 92 ? 7.124 0.409 -5.326 1.00 98.50 92 THR A N 1
ATOM 674 C CA . THR A 1 92 ? 8.272 -0.455 -5.684 1.00 98.50 92 THR A CA 1
ATOM 675 C C . THR A 1 92 ? 7.912 -1.564 -6.674 1.00 98.50 92 THR A C 1
ATOM 677 O O . THR A 1 92 ? 8.790 -2.266 -7.175 1.00 98.50 92 THR A O 1
ATOM 680 N N . HIS A 1 93 ? 6.616 -1.731 -6.963 1.00 98.56 93 HIS A N 1
ATOM 681 C CA . HIS A 1 93 ? 6.039 -2.697 -7.907 1.00 98.56 93 HIS A CA 1
ATOM 682 C C . HIS A 1 93 ? 6.238 -4.176 -7.525 1.00 98.56 93 HIS A C 1
ATOM 684 O O . HIS A 1 93 ? 5.801 -5.064 -8.263 1.00 98.56 93 HIS A O 1
ATOM 690 N N . VAL A 1 94 ? 6.838 -4.482 -6.373 1.00 98.62 94 VAL A N 1
ATOM 691 C CA . VAL A 1 94 ? 7.058 -5.857 -5.904 1.00 98.62 94 VAL A CA 1
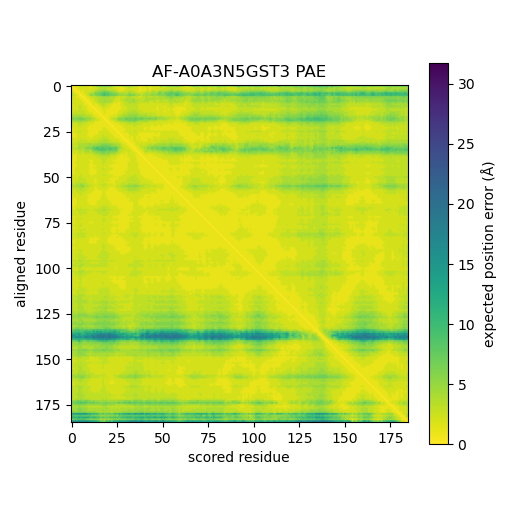ATOM 692 C C . VAL A 1 94 ? 6.256 -6.087 -4.624 1.00 98.62 94 VAL A C 1
ATOM 694 O O . VAL A 1 94 ? 6.568 -5.454 -3.618 1.00 98.62 94 VAL A O 1
ATOM 697 N N . PRO A 1 95 ? 5.258 -6.995 -4.623 1.00 98.44 95 PRO A N 1
ATOM 698 C CA . PRO A 1 95 ? 4.443 -7.229 -3.441 1.00 98.44 95 PRO A CA 1
ATOM 699 C C . PRO A 1 95 ? 5.292 -7.823 -2.320 1.00 98.44 95 PRO A C 1
ATOM 701 O O . PRO A 1 95 ? 6.046 -8.779 -2.531 1.00 98.44 95 PRO A O 1
ATOM 704 N N . THR A 1 96 ? 5.151 -7.284 -1.115 1.00 98.69 96 THR A N 1
ATOM 705 C CA . THR A 1 96 ? 5.873 -7.770 0.063 1.00 98.69 96 THR A CA 1
ATOM 706 C C . THR A 1 96 ? 5.105 -8.879 0.787 1.00 98.69 96 THR A C 1
ATOM 708 O O . THR A 1 96 ? 3.907 -9.076 0.607 1.00 98.69 96 THR A O 1
ATOM 711 N N . ALA A 1 97 ? 5.800 -9.666 1.609 1.00 98.19 97 ALA A N 1
ATOM 712 C CA . ALA A 1 97 ? 5.194 -10.747 2.396 1.00 98.19 97 ALA A CA 1
ATOM 713 C C . ALA A 1 97 ? 4.938 -10.353 3.864 1.00 98.19 97 ALA A C 1
ATOM 715 O O . ALA A 1 97 ? 4.636 -11.214 4.681 1.00 98.19 97 ALA A O 1
ATOM 716 N N . ASP A 1 98 ? 5.061 -9.069 4.202 1.00 98.62 98 ASP A N 1
ATOM 717 C CA . ASP A 1 98 ? 5.070 -8.536 5.572 1.00 98.62 98 ASP A CA 1
ATOM 718 C C . ASP A 1 98 ? 3.707 -8.016 6.058 1.00 98.62 98 ASP A C 1
ATOM 720 O O . ASP A 1 98 ? 3.646 -7.278 7.045 1.00 98.62 98 ASP A O 1
ATOM 724 N N . HIS A 1 99 ? 2.629 -8.388 5.361 1.00 98.31 99 HIS A N 1
ATOM 725 C CA . HIS A 1 99 ? 1.266 -8.053 5.757 1.00 98.31 99 HIS A CA 1
ATOM 726 C C . HIS A 1 99 ? 0.988 -8.509 7.196 1.00 98.31 99 HIS A C 1
ATOM 728 O O . HIS A 1 99 ? 1.227 -9.662 7.557 1.00 98.31 99 HIS A O 1
ATOM 734 N N . GLN A 1 100 ? 0.502 -7.598 8.028 1.00 98.62 100 GLN A N 1
ATOM 735 C CA . GLN A 1 100 ? 0.254 -7.855 9.443 1.00 98.62 100 GLN A CA 1
ATOM 736 C C . GLN A 1 100 ? -0.752 -6.856 10.009 1.00 98.62 100 GLN A C 1
ATOM 738 O O . GLN A 1 100 ? -1.032 -5.827 9.397 1.00 98.62 100 GLN A O 1
ATOM 743 N N . ILE A 1 101 ? -1.277 -7.152 11.192 1.00 98.88 101 ILE A N 1
ATOM 744 C CA . ILE A 1 101 ? -2.042 -6.197 11.994 1.00 98.88 101 ILE A CA 1
ATOM 745 C C . ILE A 1 101 ? -1.104 -5.700 13.093 1.00 98.88 101 ILE A C 1
ATOM 747 O O . ILE A 1 101 ? -0.524 -6.503 13.826 1.00 98.88 101 ILE A O 1
ATOM 751 N N . LEU A 1 102 ? -0.912 -4.387 13.164 1.00 98.88 102 LEU A N 1
ATOM 752 C CA . LEU A 1 102 ? -0.063 -3.736 14.158 1.00 98.88 102 LEU A CA 1
ATOM 753 C C . LEU A 1 102 ? -0.726 -3.761 15.554 1.00 98.88 102 LEU A C 1
ATOM 755 O O . LEU A 1 102 ? -1.932 -4.001 15.651 1.00 98.88 102 LEU A O 1
ATOM 759 N N . PRO A 1 103 ? 0.022 -3.533 16.656 1.00 98.75 103 PRO A N 1
ATOM 760 C CA . PRO A 1 103 ? -0.514 -3.649 18.017 1.00 98.75 103 PRO A CA 1
ATOM 761 C C . PRO A 1 103 ? -1.746 -2.783 18.321 1.00 98.75 103 PRO A C 1
ATOM 763 O O . PRO A 1 103 ? -2.568 -3.175 19.148 1.00 98.75 103 PRO A O 1
ATOM 766 N N . GLY A 1 104 ? -1.882 -1.623 17.675 1.00 98.62 104 GLY A N 1
ATOM 767 C CA . GLY A 1 104 ? -3.046 -0.741 17.777 1.00 98.62 104 GLY A CA 1
ATOM 768 C C . GLY A 1 104 ? -4.232 -1.148 16.899 1.00 98.62 104 GLY A C 1
ATOM 769 O O . GLY A 1 104 ? -5.284 -0.524 16.993 1.00 98.62 104 GLY A O 1
ATOM 770 N N . GLY A 1 105 ? -4.104 -2.196 16.082 1.00 98.75 105 GLY A N 1
ATOM 771 C CA . GLY A 1 105 ? -5.172 -2.733 15.237 1.00 98.75 105 GLY A CA 1
ATOM 772 C C . GLY A 1 105 ? -5.153 -2.244 13.787 1.00 98.75 105 GLY A C 1
ATOM 773 O O . GLY A 1 105 ? -6.042 -2.604 13.018 1.00 98.75 105 GLY A O 1
ATOM 774 N N . THR A 1 106 ? -4.163 -1.449 13.377 1.00 98.94 106 THR A N 1
ATOM 775 C CA . THR A 1 106 ? -4.032 -1.019 11.976 1.00 98.94 106 THR A CA 1
ATOM 776 C C . THR A 1 106 ? -3.464 -2.150 11.117 1.00 98.94 106 THR A C 1
ATOM 778 O O . THR A 1 106 ? -2.415 -2.710 11.435 1.00 98.94 106 THR A O 1
ATOM 781 N N . GLY A 1 107 ? -4.111 -2.475 9.995 1.00 98.88 107 GLY A N 1
ATOM 782 C CA . GLY A 1 107 ? -3.523 -3.350 8.979 1.00 98.88 107 GLY A CA 1
ATOM 783 C C . GLY A 1 107 ? -2.340 -2.668 8.286 1.00 98.88 107 GLY A C 1
ATOM 784 O O . GLY A 1 107 ? -2.403 -1.478 7.981 1.00 98.88 107 GLY A O 1
ATOM 785 N N . PHE A 1 108 ? -1.264 -3.401 8.015 1.00 98.94 108 PHE A N 1
ATOM 786 C CA . PHE A 1 108 ? -0.060 -2.867 7.381 1.00 98.94 108 PHE A CA 1
ATOM 787 C C . PHE A 1 108 ? 0.527 -3.828 6.349 1.00 98.94 108 PHE A C 1
ATOM 789 O O . PHE A 1 108 ? 0.566 -5.029 6.596 1.00 98.94 108 PHE A O 1
ATOM 796 N N . MET A 1 109 ? 1.028 -3.299 5.228 1.00 98.88 109 MET A N 1
ATOM 797 C CA . MET A 1 109 ? 1.850 -4.018 4.244 1.00 98.88 109 MET A CA 1
ATOM 798 C C . MET A 1 109 ? 2.808 -3.037 3.553 1.00 98.88 109 MET A C 1
ATOM 800 O O . MET A 1 109 ? 2.371 -1.973 3.108 1.00 98.88 109 MET A O 1
ATOM 804 N N . SER A 1 110 ? 4.098 -3.378 3.437 1.00 98.88 110 SER A N 1
ATOM 805 C CA . SER A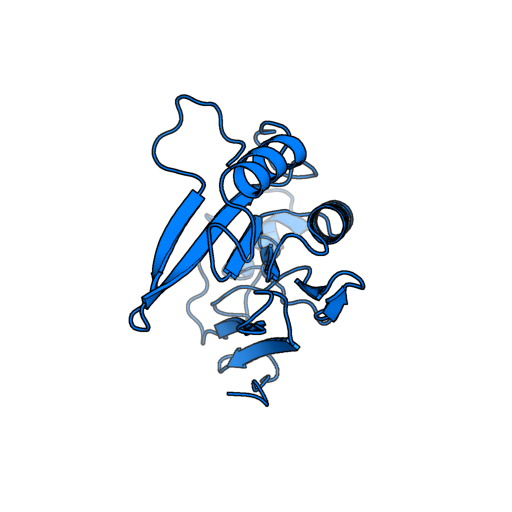 1 110 ? 5.105 -2.450 2.896 1.00 98.88 110 SER A CA 1
ATOM 806 C C . SER A 1 110 ? 4.936 -2.136 1.408 1.00 98.88 110 SER A C 1
ATOM 808 O O . SER A 1 110 ? 5.219 -1.012 1.007 1.00 98.88 110 SER A O 1
ATOM 810 N N . ASP A 1 111 ? 4.521 -3.079 0.564 1.00 98.81 111 ASP A N 1
ATOM 811 C CA . ASP A 1 111 ? 4.149 -2.772 -0.821 1.00 9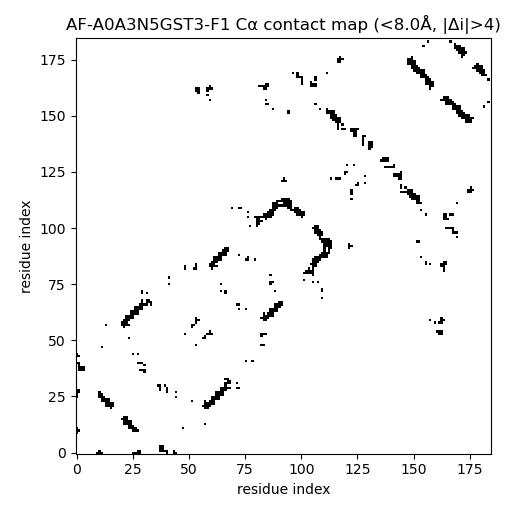8.81 111 ASP A CA 1
ATOM 812 C C . ASP A 1 111 ? 3.079 -3.738 -1.337 1.00 98.81 111 ASP A C 1
ATOM 814 O O . ASP A 1 111 ? 3.254 -4.955 -1.265 1.00 98.81 111 ASP A O 1
ATOM 818 N N . ALA A 1 112 ? 1.980 -3.202 -1.872 1.00 98.69 112 ALA A N 1
ATOM 819 C CA . ALA A 1 112 ? 0.912 -3.994 -2.484 1.00 98.69 112 ALA A CA 1
ATOM 820 C C . ALA A 1 112 ? 1.346 -4.688 -3.786 1.00 98.69 112 ALA A C 1
ATOM 822 O O . ALA A 1 112 ? 0.696 -5.640 -4.217 1.00 98.69 112 ALA A O 1
ATOM 823 N N . GLY A 1 113 ? 2.434 -4.234 -4.413 1.00 98.56 113 GLY A N 1
ATOM 824 C CA . GLY A 1 113 ? 2.874 -4.671 -5.728 1.00 98.56 113 GLY A CA 1
ATOM 825 C C . GLY A 1 113 ? 2.192 -3.924 -6.876 1.00 98.56 113 GLY A C 1
ATOM 826 O O . GLY A 1 113 ? 1.389 -3.012 -6.698 1.00 98.56 113 GLY A O 1
ATOM 827 N N . MET A 1 114 ? 2.542 -4.327 -8.093 1.00 98.56 114 MET A N 1
ATOM 828 C CA . MET A 1 114 ? 2.021 -3.793 -9.348 1.00 98.56 114 MET A CA 1
ATOM 829 C C . MET A 1 114 ? 0.949 -4.725 -9.917 1.00 98.56 114 MET A C 1
ATOM 831 O O . MET A 1 114 ? 1.036 -5.945 -9.800 1.00 98.56 114 MET A O 1
ATOM 835 N N . CYS A 1 115 ? -0.031 -4.151 -10.612 1.00 98.38 115 CYS A N 1
ATOM 836 C CA . CYS A 1 115 ? -0.883 -4.895 -11.535 1.00 98.38 115 CYS A CA 1
ATOM 837 C C . CYS A 1 115 ? -0.299 -4.790 -12.947 1.00 98.38 115 CYS A C 1
ATOM 839 O O . CYS A 1 115 ? -0.430 -3.751 -13.591 1.00 98.38 115 CYS A O 1
ATOM 841 N N . GLY A 1 116 ? 0.383 -5.833 -13.419 1.00 98.19 116 GLY A N 1
ATOM 842 C CA . GLY A 1 116 ? 1.096 -5.782 -14.696 1.00 98.19 116 GLY A CA 1
ATOM 843 C C . GLY A 1 116 ? 1.902 -7.039 -15.000 1.00 98.19 116 GLY A C 1
ATOM 844 O O . GLY A 1 116 ? 1.866 -8.017 -14.251 1.00 98.19 116 GLY A O 1
ATOM 845 N N . ASP A 1 117 ? 2.613 -7.021 -16.125 1.00 98.19 117 ASP A N 1
ATOM 846 C CA . ASP A 1 117 ? 3.477 -8.123 -16.547 1.00 98.19 117 ASP A CA 1
ATOM 847 C C . ASP A 1 117 ? 4.716 -8.214 -15.643 1.00 98.19 117 ASP A C 1
ATOM 849 O O . ASP A 1 117 ? 5.523 -7.287 -15.582 1.00 98.19 117 ASP A O 1
ATOM 853 N N . TYR A 1 118 ? 4.874 -9.336 -14.938 1.00 98.12 118 TYR A N 1
ATOM 854 C CA . TYR A 1 118 ? 6.032 -9.614 -14.076 1.00 98.12 118 TYR A CA 1
ATOM 855 C C . TYR A 1 118 ? 7.169 -10.339 -14.799 1.00 98.12 118 TYR A C 1
ATOM 857 O O . TYR A 1 118 ? 8.238 -10.531 -14.220 1.00 98.12 118 TYR A O 1
ATOM 865 N N . ASP A 1 119 ? 6.985 -10.731 -16.060 1.00 97.50 119 ASP A N 1
ATOM 866 C CA . ASP A 1 119 ? 8.089 -11.090 -16.945 1.00 97.50 119 ASP A CA 1
ATOM 867 C C . ASP A 1 119 ? 8.696 -9.826 -17.580 1.00 97.50 119 ASP A C 1
ATOM 869 O O . ASP A 1 119 ? 8.870 -9.711 -18.790 1.00 97.50 119 ASP A O 1
ATOM 873 N N . SER A 1 120 ? 9.039 -8.855 -16.736 1.00 97.88 120 SER A N 1
ATOM 874 C CA . SER A 1 120 ? 9.483 -7.515 -17.116 1.00 97.88 120 SER A CA 1
ATOM 875 C C . SER A 1 120 ? 10.482 -6.967 -16.088 1.00 97.88 120 SER A C 1
ATOM 877 O O . SER A 1 120 ? 10.793 -7.625 -15.092 1.00 97.88 120 SER A O 1
ATOM 879 N N . VAL A 1 121 ? 11.004 -5.758 -16.311 1.00 97.50 121 VAL A N 1
ATOM 880 C CA . VAL A 1 121 ? 11.745 -5.009 -15.286 1.00 97.50 121 VAL A CA 1
ATOM 881 C C . VAL A 1 121 ? 10.845 -3.885 -14.787 1.00 97.50 121 VAL A C 1
ATOM 883 O O . VAL A 1 121 ? 10.741 -2.844 -15.432 1.00 97.50 121 VAL A O 1
ATOM 886 N N . ILE A 1 122 ? 10.181 -4.107 -13.647 1.00 97.06 122 ILE A N 1
ATOM 887 C CA . ILE A 1 122 ? 9.319 -3.106 -12.983 1.00 97.06 122 ILE A CA 1
ATOM 888 C C . ILE A 1 122 ? 8.185 -2.616 -13.918 1.00 97.06 122 ILE A C 1
ATOM 890 O O . ILE A 1 122 ? 7.771 -1.462 -13.885 1.00 97.06 122 ILE A O 1
ATOM 894 N N . GLY A 1 123 ? 7.667 -3.505 -14.775 1.00 97.38 123 GLY A N 1
ATOM 895 C CA . GLY A 1 123 ? 6.606 -3.211 -15.750 1.00 97.38 123 GLY A CA 1
ATOM 896 C C . GLY A 1 123 ? 7.106 -2.774 -17.130 1.00 97.38 123 GLY A C 1
ATOM 897 O O . GLY A 1 123 ? 6.298 -2.575 -18.035 1.00 97.38 123 GLY A O 1
ATOM 898 N N . MET A 1 124 ? 8.422 -2.647 -17.321 1.00 97.81 124 MET A N 1
ATOM 899 C CA . MET A 1 124 ? 9.032 -2.247 -18.594 1.00 97.81 124 MET A CA 1
ATOM 900 C C . MET A 1 124 ? 9.629 -3.440 -19.346 1.00 97.81 124 MET A C 1
ATOM 902 O O . MET A 1 124 ? 10.168 -4.370 -18.737 1.00 97.81 124 MET A O 1
ATOM 906 N N . GLU A 1 125 ? 9.604 -3.386 -20.679 1.00 96.69 125 GLU A N 1
ATOM 907 C CA . GLU A 1 125 ? 10.332 -4.318 -21.543 1.00 96.69 125 GLU A CA 1
ATOM 908 C C . GLU A 1 125 ? 11.796 -4.440 -21.098 1.00 96.69 125 GLU A C 1
ATOM 910 O O . GLU A 1 125 ? 12.472 -3.441 -20.862 1.00 96.69 125 GLU A O 1
ATOM 915 N N . LYS A 1 126 ? 12.310 -5.672 -20.998 1.00 95.81 126 LYS A N 1
ATOM 916 C CA . LYS A 1 126 ? 13.579 -5.975 -20.308 1.00 95.81 126 LYS A CA 1
ATOM 917 C C . LYS A 1 126 ? 14.807 -5.308 -20.939 1.00 95.81 126 LYS A C 1
ATOM 919 O O . LYS A 1 126 ? 15.767 -5.013 -20.231 1.00 95.81 126 LYS A O 1
ATOM 924 N N . ALA A 1 127 ? 14.804 -5.110 -22.259 1.00 93.88 127 ALA A N 1
ATOM 925 C CA . ALA A 1 127 ? 15.998 -4.741 -23.018 1.00 93.88 127 ALA A CA 1
ATOM 926 C C . ALA A 1 127 ? 16.574 -3.377 -22.604 1.00 93.88 127 ALA A C 1
ATOM 928 O O . ALA A 1 127 ? 17.761 -3.283 -22.285 1.00 93.88 127 ALA A O 1
ATOM 929 N N . GLU A 1 128 ? 15.744 -2.334 -22.567 1.00 93.56 128 GLU A N 1
ATOM 930 C CA . GLU A 1 128 ? 16.208 -0.970 -22.298 1.00 93.56 128 GLU A CA 1
ATOM 931 C C . GLU A 1 128 ? 16.666 -0.758 -20.839 1.00 93.56 128 GLU A C 1
ATOM 933 O O . GLU A 1 128 ? 17.775 -0.257 -20.640 1.00 93.56 128 GLU A O 1
ATOM 938 N N . PRO A 1 129 ? 15.918 -1.178 -19.797 1.00 93.75 129 PRO A N 1
ATOM 939 C CA . PRO A 1 129 ? 16.393 -1.123 -18.416 1.00 93.75 129 PRO A CA 1
ATOM 940 C C . PRO A 1 129 ? 17.725 -1.864 -18.216 1.00 93.75 129 PRO A C 1
ATOM 942 O O . PRO A 1 129 ? 18.644 -1.311 -17.611 1.00 93.75 129 PRO A O 1
ATOM 945 N N . LEU A 1 130 ? 17.875 -3.076 -18.771 1.00 93.75 130 LEU A N 1
ATOM 946 C CA . LEU A 1 130 ? 19.131 -3.834 -18.687 1.00 93.75 130 LEU A CA 1
ATOM 947 C C . LEU A 1 130 ? 20.292 -3.090 -19.357 1.00 93.75 130 LEU A C 1
ATOM 949 O O . LEU A 1 130 ? 21.393 -3.037 -18.804 1.00 93.75 130 LEU A O 1
ATOM 953 N N . ASN A 1 131 ? 20.049 -2.485 -20.520 1.00 93.25 131 ASN A N 1
ATOM 954 C CA . ASN A 1 131 ? 21.053 -1.705 -21.232 1.00 93.25 131 ASN A CA 1
ATOM 955 C C . ASN A 1 131 ? 21.523 -0.502 -20.403 1.00 93.25 131 ASN A C 1
ATOM 957 O O . ASN A 1 131 ? 22.729 -0.320 -20.225 1.00 93.25 131 ASN A O 1
ATOM 961 N N . ARG A 1 132 ? 20.597 0.253 -19.799 1.00 93.44 132 ARG A N 1
ATOM 962 C CA . ARG A 1 132 ? 20.944 1.394 -18.936 1.00 93.44 132 ARG A CA 1
ATOM 963 C C . ARG A 1 132 ? 21.847 0.996 -17.778 1.00 93.44 132 ARG A C 1
ATOM 965 O O . ARG A 1 132 ? 22.835 1.683 -17.531 1.00 93.44 132 ARG A O 1
ATOM 972 N N . PHE A 1 133 ? 21.566 -0.116 -17.102 1.00 93.44 133 PHE A N 1
ATOM 973 C CA . PHE A 1 133 ? 22.416 -0.576 -16.000 1.00 93.44 133 PHE A CA 1
ATOM 974 C C . PHE A 1 133 ? 23.792 -1.067 -16.468 1.00 93.44 133 PHE A C 1
ATOM 976 O O . PHE A 1 133 ? 24.792 -0.798 -15.804 1.00 93.44 133 PHE A O 1
ATOM 983 N N . GLN A 1 134 ? 23.872 -1.751 -17.613 1.00 94.56 134 GLN A N 1
ATOM 984 C CA . GLN A 1 134 ? 25.132 -2.309 -18.120 1.00 94.56 134 GLN A CA 1
ATOM 985 C C . GLN A 1 134 ? 26.031 -1.267 -18.794 1.00 94.56 134 GLN A C 1
ATOM 987 O O . GLN A 1 134 ? 27.246 -1.282 -18.609 1.00 94.56 134 GLN A O 1
ATOM 992 N N . ARG A 1 135 ? 25.449 -0.380 -19.606 1.00 92.25 135 ARG A N 1
ATOM 993 C CA . ARG A 1 135 ? 26.184 0.551 -20.476 1.00 92.25 135 ARG A CA 1
ATOM 994 C C . ARG A 1 135 ? 26.151 1.994 -19.996 1.00 92.25 135 ARG A C 1
ATOM 996 O O . ARG A 1 135 ? 26.920 2.801 -20.507 1.00 92.25 135 ARG A O 1
ATOM 1003 N N . LYS A 1 136 ? 25.279 2.326 -19.037 1.00 85.25 136 LYS A N 1
ATOM 1004 C CA . LYS A 1 136 ? 25.055 3.696 -18.537 1.00 85.25 136 LYS A CA 1
ATOM 1005 C C . LYS A 1 136 ? 24.643 4.697 -19.624 1.00 85.25 136 LYS A C 1
ATOM 1007 O O . LYS A 1 136 ? 24.793 5.900 -19.440 1.00 85.25 136 LYS A O 1
ATOM 1012 N N . LEU A 1 137 ? 24.119 4.205 -20.746 1.00 84.88 137 LEU A N 1
ATOM 1013 C CA . LEU A 1 137 ? 23.642 5.009 -21.865 1.00 84.88 137 LEU A CA 1
ATOM 1014 C C . LEU A 1 137 ? 22.209 4.582 -22.194 1.00 84.88 137 LEU A C 1
ATOM 1016 O O . LEU A 1 137 ? 21.971 3.381 -22.331 1.00 84.88 137 LEU A O 1
ATOM 1020 N N . PRO A 1 138 ? 21.259 5.522 -22.325 1.00 76.69 138 PRO A N 1
ATOM 1021 C CA . PRO A 1 138 ? 19.953 5.205 -22.877 1.00 76.69 138 PRO A CA 1
ATOM 1022 C C . PRO A 1 138 ? 20.121 4.941 -24.373 1.00 76.69 138 PRO A C 1
ATOM 1024 O O . PRO A 1 138 ? 20.626 5.797 -25.102 1.00 76.69 138 PRO A O 1
ATOM 1027 N N . VAL A 1 139 ? 19.739 3.749 -24.824 1.00 79.94 139 VAL A N 1
ATOM 1028 C CA . VAL A 1 139 ? 19.802 3.392 -26.250 1.00 79.94 139 VAL A CA 1
ATOM 1029 C C . VAL A 1 139 ? 18.420 3.532 -26.876 1.00 79.94 139 VAL A C 1
ATOM 1031 O O . VAL A 1 139 ? 18.307 4.005 -28.004 1.00 79.94 139 VAL A O 1
ATOM 1034 N N . GLU A 1 140 ? 17.367 3.217 -26.122 1.00 83.62 140 GLU A N 1
ATOM 1035 C CA . GLU A 1 140 ? 15.979 3.323 -26.553 1.00 83.62 140 GLU A CA 1
ATOM 1036 C C . GLU A 1 140 ? 15.074 3.964 -25.486 1.00 83.62 140 GLU A C 1
ATOM 1038 O O . GLU A 1 140 ? 15.446 4.237 -24.340 1.00 83.62 140 GLU A O 1
ATOM 1043 N N . ARG A 1 141 ? 13.829 4.254 -25.871 1.00 90.12 141 ARG A N 1
ATOM 1044 C CA . ARG A 1 141 ? 12.798 4.672 -24.918 1.00 90.12 141 ARG A CA 1
ATOM 1045 C C . ARG A 1 141 ? 12.263 3.435 -24.200 1.00 90.12 141 ARG A C 1
ATOM 1047 O O . ARG A 1 141 ? 11.950 2.446 -24.851 1.00 90.12 141 ARG A O 1
ATOM 1054 N N . MET A 1 142 ? 12.085 3.522 -22.882 1.00 93.06 142 MET A N 1
ATOM 1055 C CA . MET A 1 142 ? 11.386 2.482 -22.121 1.00 93.06 142 MET A CA 1
ATOM 1056 C C . MET A 1 142 ? 9.952 2.315 -22.634 1.00 93.06 142 MET A C 1
ATOM 1058 O O . MET A 1 142 ? 9.244 3.304 -22.855 1.00 93.06 142 MET A O 1
ATOM 1062 N N . ARG A 1 143 ? 9.546 1.060 -22.817 1.00 95.69 143 ARG A N 1
ATOM 1063 C CA . ARG A 1 143 ? 8.211 0.656 -23.260 1.00 95.69 143 ARG A CA 1
ATOM 1064 C C . ARG A 1 143 ? 7.589 -0.261 -22.208 1.00 95.69 143 ARG A C 1
ATOM 1066 O O . ARG A 1 143 ? 8.334 -1.045 -21.616 1.00 95.69 143 ARG A O 1
ATOM 1073 N N . PRO A 1 144 ? 6.273 -0.167 -21.957 1.00 97.19 144 PRO A N 1
ATOM 1074 C CA . PRO A 1 144 ? 5.581 -1.124 -21.104 1.00 97.19 144 PRO A CA 1
ATOM 1075 C C . PRO A 1 144 ? 5.698 -2.540 -21.668 1.00 97.19 144 PRO A C 1
ATOM 1077 O 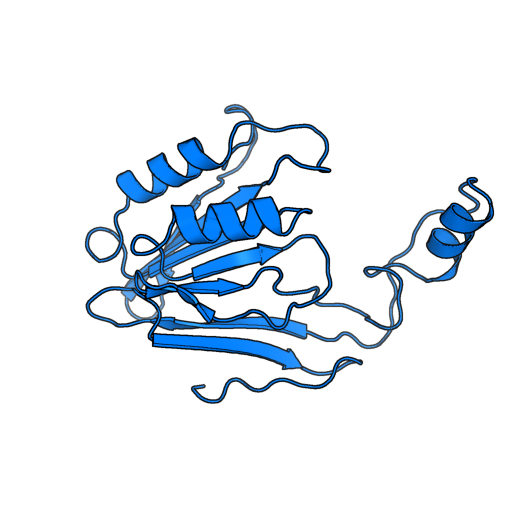O . PRO A 1 144 ? 5.614 -2.724 -22.879 1.00 97.19 144 PRO A O 1
ATOM 1080 N N . ALA A 1 145 ? 5.871 -3.530 -20.799 1.00 97.69 145 ALA A N 1
ATOM 1081 C CA . ALA A 1 145 ? 5.764 -4.925 -21.204 1.00 97.69 145 ALA A CA 1
ATOM 1082 C C . ALA A 1 145 ? 4.287 -5.307 -21.439 1.00 97.69 145 ALA A C 1
ATOM 1084 O O . ALA A 1 145 ? 3.403 -4.855 -20.711 1.00 97.69 145 ALA A O 1
ATOM 1085 N N . GLU A 1 146 ? 4.024 -6.134 -22.454 1.00 96.56 146 GLU A N 1
ATOM 1086 C CA . GLU A 1 146 ? 2.666 -6.491 -22.911 1.00 96.56 146 GLU A CA 1
ATOM 1087 C C . GLU A 1 146 ? 2.296 -7.963 -22.639 1.00 96.56 146 GLU A C 1
ATOM 1089 O O . GLU A 1 146 ? 1.324 -8.484 -23.191 1.00 96.56 146 GLU A O 1
ATOM 1094 N N . GLY A 1 147 ? 3.074 -8.669 -21.813 1.00 96.88 147 GLY A N 1
ATOM 1095 C CA . GLY A 1 147 ? 2.794 -10.051 -21.441 1.00 96.88 147 GLY A CA 1
ATOM 1096 C C . GLY A 1 147 ? 1.657 -10.205 -20.418 1.00 96.88 147 GLY A C 1
ATOM 1097 O O . GLY A 1 147 ? 1.009 -9.234 -20.016 1.00 96.88 147 GLY A O 1
ATOM 1098 N N . PRO A 1 148 ? 1.384 -11.448 -19.977 1.00 97.62 148 PRO A N 1
ATOM 1099 C CA . PRO A 1 148 ? 0.317 -11.741 -19.024 1.00 97.62 148 PRO A CA 1
ATOM 1100 C C . PRO A 1 148 ? 0.497 -11.011 -17.687 1.00 97.62 148 PRO A C 1
ATOM 1102 O O . PRO A 1 148 ? 1.509 -11.169 -17.001 1.00 97.62 148 PRO A O 1
ATOM 1105 N N . ALA A 1 149 ? -0.525 -10.261 -17.275 1.00 97.44 149 ALA A N 1
ATOM 1106 C CA . ALA A 1 149 ? -0.491 -9.513 -16.027 1.00 97.44 149 ALA A CA 1
ATOM 1107 C C . ALA A 1 149 ? -0.748 -10.402 -14.801 1.00 97.44 149 ALA A C 1
ATOM 1109 O O . ALA A 1 149 ? -1.629 -11.262 -14.818 1.00 97.44 149 ALA A O 1
ATOM 1110 N N . THR A 1 150 ? -0.013 -10.146 -13.718 1.00 98.44 150 THR A N 1
ATOM 1111 C CA . THR A 1 150 ? -0.423 -10.543 -12.362 1.00 98.44 150 THR A CA 1
ATOM 1112 C C . THR A 1 150 ? -1.123 -9.349 -11.727 1.00 98.44 150 THR A C 1
ATOM 1114 O O . THR A 1 150 ? -0.576 -8.246 -11.739 1.00 98.44 150 THR A O 1
ATOM 1117 N N . VAL A 1 151 ? -2.313 -9.555 -11.171 1.00 98.19 151 VAL A N 1
ATOM 1118 C CA . VAL A 1 151 ? -2.996 -8.551 -10.348 1.00 98.19 151 VAL A CA 1
ATOM 1119 C C . VAL A 1 151 ? -2.493 -8.692 -8.920 1.00 98.19 151 VAL A C 1
ATOM 1121 O O . VAL A 1 151 ? -2.647 -9.765 -8.340 1.00 98.19 151 VAL A O 1
ATOM 1124 N N . CYS A 1 152 ? -1.909 -7.629 -8.366 1.00 98.44 152 CYS A N 1
ATOM 1125 C CA . CYS A 1 152 ? -1.455 -7.583 -6.978 1.00 98.44 152 CYS A CA 1
ATOM 1126 C C . CYS A 1 152 ? -2.281 -6.582 -6.164 1.00 98.44 152 CYS A C 1
ATOM 1128 O O . CYS A 1 152 ? -2.717 -5.556 -6.683 1.00 98.44 152 CYS A O 1
ATOM 1130 N N . GLY A 1 153 ? -2.479 -6.874 -4.884 1.00 98.12 153 GLY A N 1
ATOM 1131 C CA . GLY A 1 153 ? -3.182 -5.990 -3.966 1.00 98.12 153 GLY A CA 1
ATOM 1132 C C . GLY A 1 153 ? -3.150 -6.502 -2.534 1.00 98.12 153 GLY A C 1
ATOM 1133 O O . GLY A 1 153 ? -2.449 -7.461 -2.207 1.00 98.12 153 GLY A O 1
ATOM 1134 N N . VAL A 1 154 ? -3.957 -5.877 -1.685 1.00 98.31 154 VAL A N 1
ATOM 1135 C CA . VAL A 1 154 ? -4.160 -6.286 -0.297 1.00 98.31 154 VAL A CA 1
ATOM 1136 C C . VAL A 1 154 ? -5.647 -6.244 0.030 1.00 98.31 154 VAL A C 1
ATOM 1138 O O . VAL A 1 154 ? -6.359 -5.319 -0.359 1.00 98.31 154 VAL A O 1
ATOM 1141 N N . ALA A 1 155 ? -6.111 -7.268 0.729 1.00 98.06 155 ALA A N 1
ATOM 1142 C CA . ALA A 1 155 ? -7.431 -7.343 1.322 1.00 98.06 155 ALA A CA 1
ATOM 1143 C C . ALA A 1 155 ? -7.331 -7.028 2.812 1.00 98.06 155 ALA A C 1
ATOM 1145 O O . ALA A 1 155 ? -6.432 -7.528 3.489 1.00 98.06 155 ALA A O 1
ATOM 1146 N N . VAL A 1 156 ? -8.282 -6.251 3.321 1.00 98.00 156 VAL A N 1
ATOM 1147 C CA . VAL A 1 156 ? -8.459 -5.998 4.751 1.00 98.00 156 VAL A CA 1
ATOM 1148 C C . VAL A 1 156 ? -9.928 -6.201 5.106 1.00 98.00 156 VAL A C 1
ATOM 1150 O O . VAL A 1 156 ? -10.811 -5.740 4.385 1.00 98.00 156 VAL A O 1
ATOM 1153 N N . GLU A 1 157 ? -10.186 -6.909 6.199 1.00 97.75 157 GLU A N 1
ATOM 1154 C CA . GLU A 1 157 ? -11.499 -6.959 6.841 1.00 97.75 157 GLU A CA 1
ATOM 1155 C C . GLU A 1 157 ? -11.449 -6.085 8.092 1.00 97.75 157 GLU A C 1
ATOM 1157 O O . GLU A 1 157 ? -10.528 -6.223 8.900 1.00 97.75 157 GLU A O 1
ATOM 1162 N N . THR A 1 158 ? -12.416 -5.185 8.253 1.00 97.69 158 THR A N 1
ATOM 1163 C CA . THR A 1 158 ? -12.491 -4.267 9.394 1.00 97.69 158 THR A CA 1
ATOM 1164 C C . THR A 1 158 ? -13.552 -4.692 10.400 1.00 97.69 158 THR A C 1
ATOM 1166 O O . THR A 1 158 ? -14.557 -5.311 10.064 1.00 97.69 158 THR A O 1
ATOM 1169 N N . ASP A 1 159 ? -13.343 -4.323 11.655 1.00 97.19 159 ASP A N 1
ATOM 1170 C CA . ASP A 1 159 ? -14.328 -4.421 12.719 1.00 97.19 159 ASP A CA 1
ATOM 1171 C C . ASP A 1 159 ? -15.373 -3.303 12.592 1.00 97.19 159 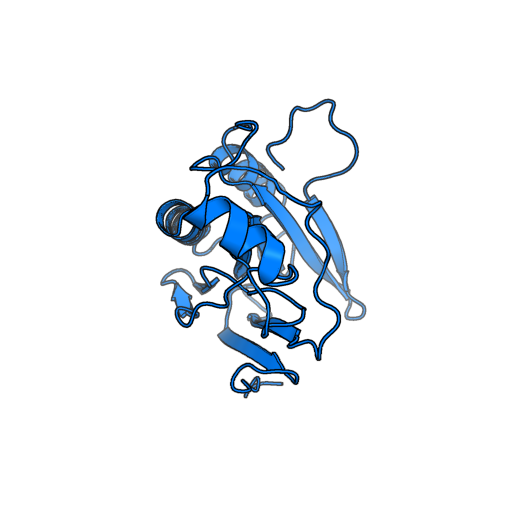ASP A C 1
ATOM 1173 O O . ASP A 1 159 ? -15.032 -2.129 12.658 1.00 97.19 159 ASP A O 1
ATOM 1177 N N . ASP A 1 160 ? -16.652 -3.651 12.464 1.00 94.62 160 ASP A N 1
ATOM 1178 C CA . ASP A 1 160 ? -17.745 -2.681 12.280 1.00 94.62 160 ASP A CA 1
ATOM 1179 C C . ASP A 1 160 ? -17.938 -1.674 13.429 1.00 94.62 160 ASP A C 1
ATOM 1181 O O . ASP A 1 160 ? -18.594 -0.649 13.228 1.00 94.62 160 ASP A O 1
ATOM 1185 N N . ALA A 1 161 ? -17.446 -1.976 14.635 1.00 95.44 161 ALA A N 1
ATOM 1186 C CA . ALA A 1 161 ? -17.592 -1.113 15.804 1.00 95.44 161 ALA A CA 1
ATOM 1187 C C . ALA A 1 161 ? -16.399 -0.166 15.984 1.00 95.44 161 ALA A C 1
ATOM 1189 O O . ALA A 1 161 ? -16.576 0.950 16.467 1.00 95.44 161 ALA A O 1
ATOM 1190 N N . THR A 1 162 ? -15.193 -0.605 15.619 1.00 97.38 162 THR A N 1
ATOM 1191 C CA . THR A 1 162 ? -13.956 0.170 15.826 1.00 97.38 162 THR A CA 1
ATOM 1192 C C . THR A 1 162 ? -13.349 0.717 14.536 1.00 97.38 162 THR A C 1
ATOM 1194 O O . THR A 1 162 ? -12.553 1.649 14.586 1.00 97.38 162 THR A O 1
ATOM 1197 N N . GLY A 1 163 ? -13.693 0.135 13.387 1.00 98.12 163 GLY A N 1
ATOM 1198 C 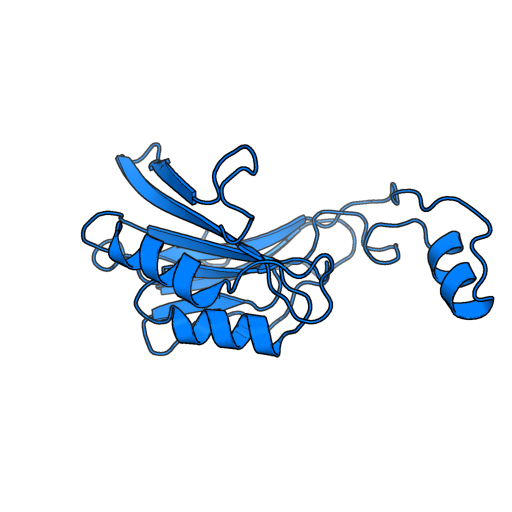CA . GLY A 1 163 ? -13.093 0.412 12.085 1.00 98.12 163 GLY A CA 1
ATOM 1199 C C . GLY A 1 163 ? -11.672 -0.139 11.907 1.00 98.12 163 GLY A C 1
ATOM 1200 O O . GLY A 1 163 ? -11.075 0.046 10.848 1.00 98.12 163 GLY A O 1
ATOM 1201 N N . LEU A 1 164 ? -11.107 -0.812 12.913 1.00 98.75 164 LEU A N 1
ATOM 1202 C CA . LEU A 1 164 ? -9.754 -1.379 12.883 1.00 98.75 164 LEU A CA 1
ATOM 1203 C C . LEU A 1 164 ? -9.719 -2.728 12.156 1.00 98.75 164 LEU A C 1
ATOM 1205 O O . LEU A 1 164 ? -10.746 -3.387 12.004 1.00 98.75 164 LEU A O 1
ATOM 1209 N N . ALA A 1 165 ? -8.541 -3.154 11.699 1.00 98.62 165 ALA A N 1
ATOM 1210 C CA . ALA A 1 165 ? -8.388 -4.404 10.963 1.00 98.62 165 ALA A CA 1
ATOM 1211 C C . ALA A 1 165 ? -8.590 -5.633 11.867 1.00 98.62 165 ALA A C 1
ATOM 1213 O O . ALA A 1 165 ? -8.015 -5.738 12.949 1.00 98.62 165 ALA A O 1
ATOM 1214 N N . ARG A 1 166 ? -9.370 -6.602 11.381 1.00 98.12 166 ARG A N 1
ATOM 1215 C CA . ARG A 1 166 ? -9.529 -7.954 11.946 1.00 98.12 166 ARG A CA 1
ATOM 1216 C C . ARG A 1 166 ? -8.721 -8.996 11.188 1.00 98.12 166 ARG A C 1
ATOM 1218 O O . ARG A 1 166 ? -8.220 -9.943 11.788 1.00 98.12 166 ARG A O 1
ATOM 1225 N N . ALA A 1 167 ? -8.599 -8.817 9.877 1.00 98.25 167 ALA A N 1
ATOM 1226 C CA . ALA A 1 167 ? -7.832 -9.694 9.011 1.00 98.25 167 ALA A CA 1
ATOM 1227 C C . ALA A 1 167 ? -7.177 -8.893 7.886 1.00 98.25 167 ALA A C 1
ATOM 1229 O O . ALA A 1 167 ? -7.706 -7.875 7.438 1.00 98.25 167 ALA A O 1
ATOM 1230 N N . ILE A 1 168 ? -6.024 -9.372 7.425 1.00 98.38 168 ILE A N 1
ATOM 1231 C CA . ILE A 1 168 ? -5.299 -8.826 6.280 1.00 98.38 168 ILE A CA 1
ATOM 1232 C C . ILE A 1 168 ? -4.709 -9.981 5.473 1.00 98.38 168 ILE A C 1
ATOM 1234 O O . ILE A 1 168 ? -4.198 -10.940 6.051 1.00 98.38 168 ILE A O 1
ATOM 1238 N N . ALA A 1 169 ? -4.792 -9.910 4.148 1.00 98.38 169 ALA A N 1
ATOM 1239 C CA . ALA A 1 169 ? -4.215 -10.910 3.253 1.00 98.38 169 ALA A CA 1
ATOM 1240 C C . ALA A 1 169 ? -3.729 -10.267 1.947 1.00 98.38 169 ALA A C 1
ATOM 1242 O O . ALA A 1 169 ? -4.362 -9.334 1.450 1.00 98.38 169 ALA A O 1
ATOM 1243 N N . PRO A 1 170 ? -2.631 -10.758 1.352 1.00 97.69 170 PRO A N 1
ATOM 1244 C CA . PRO A 1 170 ? -2.202 -10.316 0.038 1.00 97.69 170 PRO A CA 1
ATOM 1245 C C . PRO A 1 170 ? -3.120 -10.898 -1.043 1.00 97.69 170 PRO A C 1
ATOM 1247 O O . PRO A 1 170 ? -3.584 -12.032 -0.938 1.00 97.69 170 PRO A O 1
ATOM 1250 N N . ILE A 1 171 ? -3.308 -10.150 -2.124 1.00 97.88 171 ILE A N 1
ATOM 1251 C CA . ILE A 1 171 ? -3.991 -10.598 -3.339 1.00 97.88 171 ILE A CA 1
ATOM 1252 C C . ILE A 1 171 ? -2.926 -10.769 -4.414 1.00 97.88 171 ILE A C 1
ATOM 1254 O O . ILE A 1 171 ? -2.190 -9.824 -4.698 1.00 97.88 171 ILE A O 1
ATOM 1258 N N . ARG A 1 172 ? -2.839 -11.959 -5.015 1.00 97.81 172 ARG A N 1
ATOM 1259 C CA . ARG A 1 172 ? -2.071 -12.197 -6.247 1.00 97.81 172 ARG A CA 1
ATOM 1260 C C . ARG A 1 172 ? -2.832 -13.164 -7.132 1.00 97.81 172 ARG A C 1
ATOM 1262 O O . ARG A 1 172 ? -3.059 -14.298 -6.719 1.00 97.81 172 ARG A O 1
ATOM 1269 N N . VAL A 1 173 ? -3.219 -12.718 -8.323 1.00 97.31 173 VAL A N 1
ATOM 1270 C CA . VAL A 1 173 ? -4.058 -13.505 -9.238 1.00 97.31 173 VAL A CA 1
ATOM 1271 C C . VAL A 1 173 ? -3.516 -13.428 -10.662 1.00 97.31 173 VAL A C 1
ATOM 1273 O O . VAL A 1 173 ? -3.249 -12.334 -11.168 1.00 97.31 173 VAL A O 1
ATOM 1276 N N . GLY A 1 174 ? -3.404 -14.588 -11.315 1.00 96.00 174 GLY A N 1
ATOM 1277 C CA . GLY A 1 174 ? -3.016 -14.704 -12.719 1.00 96.00 174 GLY A CA 1
ATOM 1278 C C . GLY A 1 174 ? -1.541 -14.415 -13.013 1.00 96.00 174 GLY A C 1
ATOM 1279 O O . GLY A 1 174 ? -0.705 -14.270 -12.123 1.00 96.00 174 GLY A O 1
ATOM 1280 N N . GLY A 1 175 ? -1.218 -14.331 -14.305 1.00 95.56 175 GLY A N 1
ATOM 1281 C CA . GLY A 1 175 ? 0.107 -13.949 -14.786 1.00 95.56 175 GLY A CA 1
ATOM 1282 C C . GLY A 1 175 ? 1.217 -14.915 -14.371 1.00 95.56 175 GLY A C 1
ATOM 1283 O O . GLY A 1 175 ? 1.272 -16.047 -14.849 1.00 95.56 175 GLY A O 1
ATOM 1284 N N . ARG A 1 176 ? 2.149 -14.427 -13.543 1.00 95.94 176 ARG A N 1
ATOM 1285 C CA . ARG A 1 176 ? 3.440 -15.074 -13.258 1.00 95.94 176 ARG A CA 1
ATOM 1286 C C . ARG A 1 176 ? 3.680 -15.353 -11.778 1.00 95.94 176 ARG A C 1
ATOM 1288 O O . ARG A 1 176 ? 4.332 -16.348 -11.464 1.00 95.94 176 ARG A O 1
ATOM 1295 N N . LEU A 1 177 ? 3.269 -14.460 -10.875 1.00 97.50 177 LEU A N 1
ATOM 1296 C CA . LEU A 1 177 ? 3.563 -14.648 -9.452 1.00 97.50 177 LEU A CA 1
ATOM 1297 C C . LEU A 1 177 ? 2.732 -15.795 -8.870 1.00 97.50 177 LEU A C 1
ATOM 1299 O O . LEU A 1 177 ? 1.625 -16.062 -9.326 1.00 97.50 177 LEU A O 1
ATOM 1303 N N . SER A 1 178 ? 3.254 -16.443 -7.823 1.00 97.06 178 SER A N 1
ATOM 1304 C CA . SER A 1 178 ? 2.487 -17.448 -7.080 1.00 97.06 178 SER A CA 1
ATOM 1305 C C . SER A 1 178 ? 1.209 -16.821 -6.544 1.00 97.06 178 SER A C 1
ATOM 1307 O O . SER A 1 178 ? 1.273 -15.808 -5.836 1.00 97.06 178 SER A O 1
ATOM 1309 N N . GLU A 1 179 ? 0.078 -17.457 -6.832 1.00 96.56 179 GLU A N 1
ATOM 1310 C CA . GLU A 1 179 ? -1.221 -16.956 -6.407 1.00 96.56 179 GLU A CA 1
ATOM 1311 C C . GLU A 1 179 ? -1.311 -16.832 -4.882 1.00 96.56 179 GLU A C 1
ATOM 1313 O O . GLU A 1 179 ? -0.664 -17.564 -4.125 1.00 96.56 179 GLU A O 1
ATOM 1318 N N . ALA A 1 180 ? -2.103 -15.860 -4.443 1.00 96.31 180 ALA A N 1
ATOM 1319 C CA . ALA A 1 180 ? -2.511 -15.684 -3.062 1.00 96.31 180 ALA A CA 1
ATOM 1320 C C . ALA A 1 180 ? -4.007 -15.395 -3.036 1.00 96.31 180 ALA A C 1
ATOM 1322 O O . ALA A 1 180 ? -4.463 -14.400 -3.604 1.00 96.31 180 ALA A O 1
ATOM 1323 N N . ALA A 1 181 ? -4.742 -16.292 -2.382 1.00 87.00 181 ALA A N 1
ATOM 1324 C CA . ALA A 1 181 ? -6.167 -16.157 -2.147 1.00 87.00 181 ALA A CA 1
ATOM 1325 C C . ALA A 1 181 ? -6.425 -15.454 -0.811 1.00 87.00 181 ALA A C 1
ATOM 1327 O O . ALA A 1 181 ? -5.673 -15.615 0.153 1.00 87.00 181 ALA A O 1
ATOM 1328 N N . VAL A 1 182 ? -7.531 -14.718 -0.753 1.00 93.62 182 VAL A N 1
ATOM 1329 C CA . VAL A 1 182 ? -8.025 -14.097 0.473 1.00 93.62 182 VAL A CA 1
ATOM 1330 C C . VAL A 1 182 ? -8.924 -15.108 1.170 1.00 93.62 182 VAL A C 1
ATOM 1332 O O . VAL A 1 182 ? -10.009 -15.406 0.690 1.00 93.62 182 VAL A O 1
ATOM 1335 N N . SER A 1 183 ? -8.470 -15.674 2.286 1.00 86.38 183 SER A N 1
ATOM 1336 C CA . SER A 1 183 ? -9.180 -16.770 2.963 1.00 86.38 183 SER A CA 1
ATOM 1337 C C . SER A 1 183 ? -10.486 -16.356 3.652 1.00 86.38 183 SER A C 1
ATOM 1339 O O . SER A 1 183 ? -11.213 -17.222 4.129 1.00 86.38 183 SER A O 1
ATOM 1341 N N . PHE A 1 184 ? -10.737 -15.053 3.772 1.00 91.44 184 PHE A N 1
ATOM 1342 C CA . PHE A 1 184 ? -11.896 -14.461 4.445 1.00 91.44 184 PHE A CA 1
ATOM 1343 C C . PHE A 1 184 ? -12.837 -13.719 3.475 1.00 91.44 184 PHE A C 1
ATOM 1345 O O . PHE A 1 184 ? -13.699 -12.970 3.924 1.00 91.44 184 PHE A O 1
ATOM 1352 N N . TRP A 1 185 ? -12.671 -13.914 2.160 1.00 86.38 185 TRP A N 1
ATOM 1353 C CA . TRP A 1 185 ? -13.581 -13.431 1.111 1.00 86.38 185 TRP A CA 1
ATOM 1354 C C . TRP A 1 185 ? -14.355 -14.579 0.462 1.00 86.38 185 TRP A C 1
ATOM 1356 O O . TRP A 1 185 ? -13.829 -15.716 0.443 1.00 86.38 185 TRP A O 1
#

Foldseek 3Di:
DQAPPPDDDDQWDFDQDPVRFTEIEGEEEDQVPDPPRTGDRLVVVVVVLVVQFDLPNGVFYEYEYEYDDLVVQVVVQVSCQLGHQEREYAHPQDFDPPFDQDPSQHTYGSYQHDFAAPVDDSQWHNPQVVCCVPPVDRPDDTDGDDAKTWDTGKDFDADRNRNGTPDIWIATDIHDDDGTDDPVD

Radius of gyration: 17.86 Å; Cα contacts (8 Å, |Δi|>4): 441; chains: 1; bounding box: 50×42×45 Å

Sequence (185 aa):
LNWPADCPGRGTALVDTASGRRVLVMNAMGRVMIEPVLDDPFPAVSRELEACPLGVACDAVLIDFHAETTSEKMSMGHFCDGRASLVVGTHTHVPTADHQILPGGTGFMSDAGMCGDYDSVIGMEKAEPLNRFQRKLPVERMRPAEGPATVCGVAVETDDATGLARAIAPIRVGGRLSEAAVSFW

Mean predicted aligned error: 3.2 Å

Solvent-accessible surface area (backbone atoms only — not comparable to full-atom values): 10016 Å² total; per-residue (Å²): 71,26,61,64,91,84,58,85,83,74,36,60,47,80,42,76,44,99,87,73,46,33,35,35,39,36,39,36,48,52,52,60,96,40,82,79,74,57,51,68,36,65,67,48,50,50,52,52,44,69,75,45,34,53,53,75,70,20,48,29,29,41,34,42,36,41,28,70,46,62,68,61,39,51,50,51,36,65,72,38,45,56,56,26,20,31,33,34,15,29,76,73,48,54,58,55,90,66,64,42,69,45,98,54,27,12,23,32,31,61,21,34,29,41,71,37,18,68,94,36,55,89,39,21,41,53,66,44,63,52,39,32,75,76,68,73,45,84,87,61,80,84,43,74,40,84,61,61,42,18,42,38,31,72,49,74,42,62,36,94,80,58,13,28,34,76,45,69,39,55,35,27,46,59,55,69,62,80,70,36,75,54,92,91,111